Protein AF-A0AAD7UI98-F1 (afdb_monomer)

Foldseek 3Di:
DDDDDDDDDDDYDDDDDDDDDDDDDDDPPDDDPPPPPDDPDDPPPPPPPPDPPPPPPPDDPPDDPPPDQQKDFDPLQQDDQAALLRQQCVVCVVVLCVVDPPDDPVVSVVVSVVVVVPDDVVVSVVSRVVSVVSVVVNVVSNVVDPDDRIDRDDPPDPPPPDDPPPDDDPLQDDQFDALLRVQLVVVLVVVCVVCVPDDSVVSVVVSVVCVVVDDVVVSVVSNVVNVVSRVVSVVSNVVCVVVPDPDPPPDPPPDDDDDDDDDDDDDDDDDDD

Mean predicted aligned error: 22.06 Å

Radius of gyration: 46.2 Å; Cα contacts (8 Å, |Δi|>4): 117; chains: 1; bounding box: 82×84×144 Å

Structure (mmCIF, N/CA/C/O backbone):
data_AF-A0AAD7UI98-F1
#
_entry.id   AF-A0AAD7UI98-F1
#
loop_
_atom_site.group_PDB
_atom_site.id
_atom_site.type_symbol
_atom_site.label_atom_id
_atom_site.label_alt_id
_atom_site.label_comp_id
_atom_site.label_asym_id
_atom_site.label_entity_id
_atom_site.label_seq_id
_atom_site.pdbx_PDB_ins_code
_atom_site.Cartn_x
_atom_site.Cartn_y
_atom_site.Cartn_z
_atom_site.occupancy
_atom_site.B_iso_or_equiv
_atom_site.auth_seq_id
_atom_site.auth_comp_id
_atom_site.auth_asym_id
_atom_site.auth_atom_id
_atom_site.pdbx_PDB_model_num
ATOM 1 N N . MET A 1 1 ? 38.244 -22.420 69.403 1.00 43.81 1 MET A N 1
ATOM 2 C CA . MET A 1 1 ? 38.612 -21.391 70.396 1.00 43.81 1 MET A CA 1
ATOM 3 C C . MET A 1 1 ? 37.322 -20.740 70.847 1.00 43.81 1 MET A C 1
ATOM 5 O O . MET A 1 1 ? 36.640 -20.134 70.036 1.00 43.81 1 MET A O 1
ATOM 9 N N . ASN A 1 2 ? 36.931 -21.047 72.078 1.00 41.88 2 ASN A N 1
ATOM 10 C CA . ASN A 1 2 ? 35.669 -20.689 72.709 1.00 41.88 2 ASN A CA 1
ATOM 11 C C . ASN A 1 2 ? 36.001 -19.671 73.807 1.00 41.88 2 ASN A C 1
ATOM 13 O O . ASN A 1 2 ? 36.868 -19.948 74.632 1.00 41.88 2 ASN A O 1
ATOM 17 N N . THR A 1 3 ? 35.349 -18.517 73.797 1.00 58.81 3 THR A N 1
ATOM 18 C CA . THR A 1 3 ? 35.383 -17.517 74.872 1.00 58.81 3 THR A CA 1
ATOM 19 C C . THR A 1 3 ? 33.950 -17.002 74.964 1.00 58.81 3 THR A C 1
ATOM 21 O O . THR A 1 3 ? 33.427 -16.500 73.977 1.00 58.81 3 THR A O 1
ATOM 24 N N . GLY A 1 4 ? 33.201 -17.171 76.043 1.00 44.81 4 GLY A N 1
ATOM 25 C CA . GLY A 1 4 ? 33.615 -17.154 77.437 1.00 44.81 4 GLY A CA 1
ATOM 26 C C . GLY A 1 4 ? 32.767 -16.078 78.105 1.00 44.81 4 GLY A C 1
ATOM 27 O O . GLY A 1 4 ? 32.998 -14.895 77.896 1.00 44.81 4 GLY A O 1
ATOM 28 N N . GLN A 1 5 ? 31.736 -16.526 78.817 1.00 57.25 5 GLN A N 1
ATOM 29 C CA . GLN A 1 5 ? 30.873 -15.755 79.709 1.00 57.25 5 GLN A CA 1
ATOM 30 C C . GLN A 1 5 ? 31.609 -14.727 80.584 1.00 57.25 5 GLN A C 1
ATOM 32 O O . GLN A 1 5 ? 32.683 -15.048 81.081 1.00 57.25 5 GLN A O 1
ATOM 37 N N . PHE A 1 6 ? 30.951 -13.603 80.908 1.00 48.66 6 PHE A N 1
ATOM 38 C CA . PHE A 1 6 ? 30.862 -13.076 82.283 1.00 48.66 6 PHE A CA 1
ATOM 39 C C . PHE A 1 6 ? 29.742 -12.010 82.411 1.00 48.66 6 PHE A C 1
ATOM 41 O O . PHE A 1 6 ? 29.693 -11.052 81.644 1.00 48.66 6 PHE A O 1
ATOM 48 N N . TYR A 1 7 ? 28.833 -12.233 83.369 1.00 41.59 7 TYR A N 1
ATOM 49 C CA . TYR A 1 7 ? 27.799 -11.330 83.934 1.00 41.59 7 TYR A CA 1
ATOM 50 C C . TYR A 1 7 ? 28.457 -10.301 84.918 1.00 41.59 7 TYR A C 1
ATOM 52 O O . TYR A 1 7 ? 29.688 -10.274 84.913 1.00 41.59 7 TYR A O 1
ATOM 60 N N . PRO A 1 8 ? 27.800 -9.535 85.849 1.00 59.12 8 PRO A N 1
ATOM 61 C CA . PRO A 1 8 ? 26.376 -9.263 86.178 1.00 59.12 8 PRO A CA 1
ATOM 62 C C . PRO A 1 8 ? 26.024 -7.786 86.593 1.00 59.12 8 PRO A C 1
ATOM 64 O O . PRO A 1 8 ? 26.880 -6.920 86.700 1.00 59.12 8 PRO A O 1
ATOM 67 N N . ASN A 1 9 ? 24.726 -7.556 86.872 1.00 46.62 9 ASN A N 1
ATOM 68 C CA . ASN A 1 9 ? 24.064 -6.686 87.882 1.00 46.62 9 ASN A CA 1
ATOM 69 C C . ASN A 1 9 ? 24.616 -5.317 88.352 1.00 46.62 9 ASN A C 1
ATOM 71 O O . ASN A 1 9 ? 25.677 -5.226 88.960 1.00 46.62 9 ASN A O 1
ATOM 75 N N . PHE A 1 10 ? 23.695 -4.341 88.388 1.00 48.47 10 PHE A N 1
ATOM 76 C CA . PHE A 1 10 ? 23.491 -3.402 89.510 1.00 48.47 10 PHE A CA 1
ATOM 77 C C . PHE A 1 10 ? 21.962 -3.134 89.599 1.00 48.47 10 PHE A C 1
ATOM 79 O O . PHE A 1 10 ? 21.390 -2.666 88.620 1.00 48.47 10 PHE A O 1
ATOM 86 N N . HIS A 1 11 ? 21.189 -3.713 90.539 1.00 50.75 11 HIS A N 1
ATOM 87 C CA . HIS A 1 11 ? 20.902 -3.220 91.912 1.00 50.75 11 HIS A CA 1
ATOM 88 C C . HIS A 1 11 ? 20.508 -1.725 91.926 1.00 50.75 11 HIS A C 1
ATOM 90 O O . HIS A 1 11 ? 21.201 -0.927 91.318 1.00 50.75 11 HIS A O 1
ATOM 96 N N . GLN A 1 12 ? 19.488 -1.200 92.607 1.00 52.91 12 GLN A N 1
ATOM 97 C CA . GLN A 1 12 ? 18.492 -1.631 93.599 1.00 52.91 12 GLN A CA 1
ATOM 98 C C . GLN A 1 12 ? 17.687 -0.311 93.869 1.00 52.91 12 GLN A C 1
ATOM 100 O O . GLN A 1 12 ? 18.288 0.756 93.820 1.00 52.91 12 GLN A O 1
ATOM 105 N N . ASP A 1 13 ? 16.354 -0.247 93.962 1.00 44.12 13 ASP A N 1
ATOM 106 C CA . ASP A 1 13 ? 15.523 -0.415 95.177 1.00 44.12 13 ASP A CA 1
ATOM 107 C C . ASP A 1 13 ? 14.702 0.869 95.503 1.00 44.12 13 ASP A C 1
ATOM 109 O O . ASP A 1 13 ? 15.152 1.977 95.223 1.00 44.12 13 ASP A O 1
ATOM 113 N N . ILE A 1 14 ? 13.552 0.661 96.172 1.00 50.59 14 ILE A N 1
ATOM 114 C CA . ILE A 1 14 ? 12.738 1.583 97.009 1.00 50.59 14 ILE A CA 1
ATOM 115 C C . ILE A 1 14 ? 11.961 2.692 96.257 1.00 50.59 14 ILE A C 1
ATOM 117 O O . ILE A 1 14 ? 12.536 3.486 95.532 1.00 50.59 14 ILE A O 1
ATOM 121 N N . GLY A 1 15 ? 10.639 2.884 96.367 1.00 42.41 15 GLY A N 1
ATOM 122 C CA . GLY A 1 15 ? 9.664 2.553 97.413 1.00 42.41 15 GLY A CA 1
ATOM 123 C C . GLY A 1 15 ? 8.960 3.843 97.896 1.00 42.41 15 GLY A C 1
ATOM 124 O O . GLY A 1 15 ? 9.607 4.879 97.977 1.00 42.41 15 GLY A O 1
ATOM 125 N N . GLN A 1 16 ? 7.677 3.732 98.288 1.00 53.50 16 GLN A N 1
ATOM 126 C CA . GLN A 1 16 ? 6.753 4.745 98.877 1.00 53.50 16 GLN A CA 1
ATOM 127 C C . GLN A 1 16 ? 5.870 5.502 97.859 1.00 53.50 16 GLN A C 1
ATOM 129 O O . GLN A 1 16 ? 6.381 6.152 96.961 1.00 53.50 16 GLN A O 1
ATOM 134 N N . SER A 1 17 ? 4.540 5.333 97.811 1.00 53.34 17 SER A N 1
ATOM 135 C CA . SER A 1 17 ? 3.461 5.421 98.826 1.00 53.34 17 SER A CA 1
ATOM 136 C C . SER A 1 17 ? 3.039 6.859 99.162 1.00 53.34 17 SER A C 1
ATOM 138 O O . SER A 1 17 ? 3.883 7.729 99.334 1.00 53.34 17 SER A O 1
ATOM 140 N N . MET A 1 18 ? 1.720 7.017 99.361 1.00 48.16 18 MET A N 1
ATOM 141 C CA . MET A 1 18 ? 0.928 8.218 99.692 1.00 48.16 18 MET A CA 1
ATOM 142 C C . MET A 1 18 ? 0.621 9.118 98.485 1.00 48.16 18 MET A C 1
ATOM 144 O O . MET A 1 18 ? 1.500 9.440 97.706 1.00 48.16 18 MET A O 1
ATOM 148 N N . GLY A 1 19 ? -0.583 9.618 98.240 1.00 44.62 19 GLY A N 1
ATOM 149 C CA . GLY A 1 19 ? -1.870 9.592 98.925 1.00 44.62 19 GLY A CA 1
ATOM 150 C C . GLY A 1 19 ? -2.794 10.516 98.116 1.00 44.62 19 GLY A C 1
ATOM 151 O O . GLY A 1 19 ? -2.318 11.390 97.393 1.00 44.62 19 GLY A O 1
ATOM 152 N N . GLY A 1 20 ? -4.100 10.262 98.152 1.00 46.12 20 GLY A N 1
ATOM 153 C CA . GLY A 1 20 ? -5.068 10.950 97.301 1.00 46.12 20 GLY A CA 1
ATOM 154 C C . GLY A 1 20 ? -5.220 12.445 97.587 1.00 46.12 20 GLY A C 1
ATOM 155 O O . GLY A 1 20 ? -5.016 12.901 98.707 1.00 46.12 20 GLY A O 1
ATOM 156 N N . LEU A 1 21 ? -5.674 13.176 96.570 1.00 49.16 21 LEU A N 1
ATOM 157 C CA . LEU A 1 21 ? -6.551 14.329 96.738 1.00 49.16 21 LEU A CA 1
ATOM 158 C C . LEU A 1 21 ? -7.328 14.550 95.437 1.00 49.16 21 LEU A C 1
ATOM 160 O O . LEU A 1 21 ? -6.840 15.084 94.445 1.00 49.16 21 LEU A O 1
ATOM 164 N N . GLU A 1 22 ? -8.547 14.022 95.466 1.00 48.00 22 GLU A N 1
ATOM 165 C CA . GLU A 1 22 ? -9.766 14.679 95.007 1.00 48.00 22 GLU A CA 1
ATOM 166 C C . GLU A 1 22 ? -9.600 16.197 94.834 1.00 48.00 22 GLU A C 1
ATOM 168 O O . GLU A 1 22 ? -9.152 16.859 95.766 1.00 48.00 22 GLU A O 1
ATOM 173 N N . GLN A 1 23 ? -9.950 16.727 93.657 1.00 49.94 23 GLN A N 1
ATOM 174 C CA . GLN A 1 23 ? -10.825 17.896 93.453 1.00 49.94 23 GLN A CA 1
ATOM 175 C C . GLN A 1 23 ? -10.844 18.270 91.960 1.00 49.94 23 GLN A C 1
ATOM 177 O O . GLN A 1 23 ? -9.816 18.372 91.293 1.00 49.94 23 GLN A O 1
ATOM 182 N N . GLN A 1 24 ? -12.059 18.426 91.435 1.00 48.56 24 GLN A N 1
ATOM 183 C CA . GLN A 1 24 ? -12.371 18.770 90.048 1.00 48.56 24 GLN A CA 1
ATOM 184 C C . GLN A 1 24 ? -11.757 20.111 89.605 1.00 48.56 24 GLN A C 1
ATOM 186 O O . GLN A 1 24 ? -11.753 21.058 90.393 1.00 48.56 24 GLN A O 1
ATOM 191 N N . PRO A 1 25 ? -11.396 20.276 88.318 1.00 61.94 25 PRO A N 1
ATOM 192 C CA . PRO A 1 25 ? -11.374 21.591 87.697 1.00 61.94 25 PRO A CA 1
ATOM 193 C C . PRO A 1 25 ? -12.770 21.990 87.154 1.00 61.94 25 PRO A C 1
ATOM 195 O O . PRO A 1 25 ? -13.539 21.137 86.704 1.00 61.94 25 PRO A O 1
ATOM 198 N N . PRO A 1 26 ? -13.106 23.291 87.202 1.00 53.97 26 PRO A N 1
ATOM 199 C CA . PRO A 1 26 ? -14.469 23.813 87.136 1.00 53.97 26 PRO A CA 1
ATOM 200 C C . PRO A 1 26 ? -15.071 23.917 85.728 1.00 53.97 26 PRO A C 1
ATOM 202 O O . PRO A 1 26 ? -14.386 24.147 84.736 1.00 53.97 26 PRO A O 1
ATOM 205 N N . SER A 1 27 ? -16.404 23.813 85.717 1.00 44.53 27 SER A N 1
ATOM 206 C CA . SER A 1 27 ? -17.386 24.342 84.762 1.00 44.53 27 SER A CA 1
ATOM 207 C C . SER A 1 27 ? -16.852 24.970 83.465 1.00 44.53 27 SER A C 1
ATOM 209 O O . SER A 1 27 ? -16.311 26.080 83.466 1.00 44.53 27 SER A O 1
ATOM 211 N N . LEU A 1 28 ? -17.191 24.336 82.338 1.00 53.72 28 LEU A N 1
ATOM 212 C CA . LEU A 1 28 ? -17.281 24.991 81.034 1.00 53.72 28 LEU A CA 1
ATOM 213 C C . LEU A 1 28 ? -18.428 26.009 81.071 1.00 53.72 28 LEU A C 1
ATOM 215 O O . LEU A 1 28 ? -19.554 25.747 80.649 1.00 53.72 28 LEU A O 1
ATOM 219 N N . SER A 1 29 ? -18.135 27.182 81.621 1.00 47.31 29 SER A N 1
ATOM 220 C CA . SER A 1 29 ? -18.925 28.374 81.373 1.00 47.31 29 SER A CA 1
ATOM 221 C C . SER A 1 29 ? -18.774 28.735 79.895 1.00 47.31 29 SER A C 1
ATOM 223 O O . SER A 1 29 ? -17.704 29.083 79.410 1.00 47.31 29 SER A O 1
ATOM 225 N N . ALA A 1 30 ? -19.882 28.545 79.182 1.00 54.00 30 ALA A N 1
ATOM 226 C CA . ALA A 1 30 ? -20.402 29.446 78.168 1.00 54.00 30 ALA A CA 1
ATOM 227 C C . ALA A 1 30 ? -19.377 30.119 77.244 1.00 54.00 30 ALA A C 1
ATOM 229 O O . ALA A 1 30 ? -18.897 31.191 77.560 1.00 54.00 30 ALA A O 1
ATOM 230 N N . PHE A 1 31 ? -19.220 29.591 76.029 1.00 47.72 31 PHE A N 1
ATOM 231 C CA . PHE A 1 31 ? -19.402 30.408 74.825 1.00 47.72 31 PHE A CA 1
ATOM 232 C C . PHE A 1 31 ? -19.993 29.527 73.723 1.00 47.72 31 PHE A C 1
ATOM 234 O O . PHE A 1 31 ? -19.315 28.794 73.008 1.00 47.72 31 PHE A O 1
ATOM 241 N N . HIS A 1 32 ? -21.320 29.586 73.647 1.00 57.56 32 HIS A N 1
ATOM 242 C CA . HIS A 1 32 ? -22.111 29.228 72.483 1.00 57.56 32 HIS A CA 1
ATOM 243 C C . HIS A 1 32 ? -21.528 29.956 71.266 1.00 57.56 32 HIS A C 1
ATOM 245 O O . HIS A 1 32 ? -21.615 31.179 71.185 1.00 57.56 32 HIS A O 1
ATOM 251 N N . VAL A 1 33 ? -20.904 29.217 70.348 1.00 58.47 33 VAL A N 1
ATOM 252 C CA . VAL A 1 33 ? -20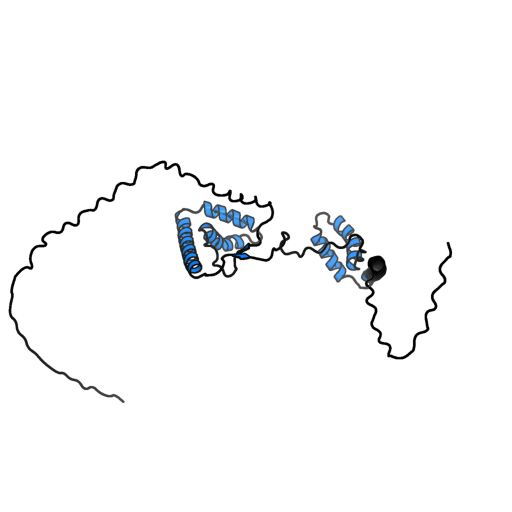.529 29.751 69.037 1.00 58.47 33 VAL A CA 1
ATOM 253 C C . VAL A 1 33 ? -21.840 30.024 68.298 1.00 58.47 33 VAL A C 1
ATOM 255 O O . VAL A 1 33 ? -22.564 29.068 68.008 1.00 58.47 33 VAL A O 1
ATOM 258 N N . PRO A 1 34 ? -22.198 31.293 68.024 1.00 59.09 34 PRO A N 1
ATOM 259 C CA . PRO A 1 34 ? -23.417 31.588 67.300 1.00 59.09 34 PRO A CA 1
ATOM 260 C C . PRO A 1 34 ? -23.276 31.022 65.889 1.00 59.09 34 PRO A C 1
ATOM 262 O O . PRO A 1 34 ? -22.326 31.327 65.165 1.00 59.09 34 PRO A O 1
ATOM 265 N N . MET A 1 35 ? -24.235 30.180 65.517 1.00 61.78 35 MET A N 1
ATOM 266 C CA . MET A 1 35 ? -24.449 29.704 64.158 1.00 61.78 35 MET A CA 1
ATOM 267 C C . MET A 1 35 ? -24.700 30.947 63.293 1.00 61.78 35 MET A C 1
ATOM 269 O O . MET A 1 35 ? -25.810 31.478 63.265 1.00 61.78 35 MET A O 1
ATOM 273 N N . GLN A 1 36 ? -23.643 31.489 62.677 1.00 61.91 36 GLN A N 1
ATOM 274 C CA . GLN A 1 36 ? -23.775 32.584 61.725 1.00 61.91 36 GLN A CA 1
ATOM 275 C C . GLN A 1 36 ? -24.630 32.067 60.575 1.00 61.91 36 GLN A C 1
ATOM 277 O O . GLN A 1 36 ? -24.195 31.244 59.770 1.00 61.91 36 GLN A O 1
ATOM 282 N N . GLN A 1 37 ? -25.877 32.532 60.553 1.00 60.00 37 GLN A N 1
ATOM 283 C CA . GLN A 1 37 ? -26.772 32.392 59.422 1.00 60.00 37 GLN A CA 1
ATOM 284 C C . GLN A 1 37 ? -26.042 32.935 58.194 1.00 60.00 37 GLN A C 1
ATOM 286 O O . GLN A 1 37 ? -25.708 34.118 58.128 1.00 60.00 37 GLN A O 1
ATOM 291 N N . LEU A 1 38 ? -25.766 32.050 57.238 1.00 60.19 38 LEU A N 1
ATOM 292 C CA . LEU A 1 38 ? -25.361 32.448 55.897 1.00 60.19 38 LEU A CA 1
ATOM 293 C C . LEU A 1 38 ? -26.401 33.449 55.364 1.00 60.19 38 LEU A C 1
ATOM 295 O O . LEU A 1 38 ? -27.600 33.165 55.462 1.00 60.19 38 LEU A O 1
ATOM 299 N N . PRO A 1 39 ? -25.989 34.606 54.818 1.00 68.00 39 PRO A N 1
ATOM 300 C CA . PRO A 1 39 ? -26.940 35.536 54.230 1.00 68.00 39 PRO A CA 1
ATOM 301 C C . PRO A 1 39 ? -27.676 34.852 53.064 1.00 68.00 39 PRO A C 1
ATOM 303 O O . PRO A 1 39 ? -27.059 34.069 52.332 1.00 68.00 39 PRO A O 1
ATOM 306 N N . PRO A 1 40 ? -28.982 35.121 52.869 1.00 70.00 40 PRO A N 1
ATOM 307 C CA . PRO A 1 40 ? -29.715 34.573 51.735 1.00 70.00 40 PRO A CA 1
ATOM 308 C C . PRO A 1 40 ? -29.062 35.024 50.417 1.00 70.00 40 PRO A C 1
ATOM 310 O O . PRO A 1 40 ? -28.523 36.135 50.351 1.00 70.00 40 PRO A O 1
ATOM 313 N N . PRO A 1 41 ? -29.095 34.190 49.359 1.00 64.88 41 PRO A N 1
ATOM 314 C CA . PRO A 1 41 ? -28.557 34.581 48.063 1.00 64.88 41 PRO A CA 1
ATOM 315 C C . PRO A 1 41 ? -29.264 35.854 47.574 1.00 64.88 41 PRO A C 1
ATOM 317 O O . PRO A 1 41 ? -30.476 35.992 47.778 1.00 64.88 41 PRO A O 1
ATOM 320 N N . PRO A 1 42 ? -28.539 36.794 46.940 1.00 61.53 42 PRO A N 1
ATOM 321 C CA . PRO A 1 42 ? -29.145 38.030 46.473 1.00 61.53 42 PRO A CA 1
ATOM 322 C C . PRO A 1 42 ? -30.261 37.729 45.460 1.00 61.53 42 PRO A C 1
ATOM 324 O O . PRO A 1 42 ? -30.142 36.777 44.678 1.00 61.53 42 PRO A O 1
ATOM 327 N N . PRO A 1 43 ? -31.338 38.536 45.446 1.00 53.25 43 PRO A N 1
ATOM 328 C CA . PRO A 1 43 ? -32.401 38.391 44.466 1.00 53.25 43 PRO A CA 1
ATOM 329 C C . PRO A 1 43 ? -31.812 38.514 43.064 1.00 53.25 43 PRO A C 1
ATOM 331 O O . PRO A 1 43 ? -30.922 39.329 42.815 1.00 53.25 43 PRO A O 1
ATOM 334 N N . SER A 1 44 ? -32.317 37.681 42.157 1.00 54.94 44 SER A N 1
ATOM 335 C CA . SER A 1 44 ? -31.979 37.659 40.740 1.00 54.94 44 SER A CA 1
ATOM 336 C C . SER A 1 44 ? -32.326 39.006 40.107 1.00 54.94 44 SER A C 1
ATOM 338 O O . SER A 1 44 ? -33.375 39.183 39.493 1.00 54.94 44 SER A O 1
ATOM 340 N N . HIS A 1 45 ? -31.445 39.987 40.262 1.00 44.12 45 HIS A N 1
ATOM 341 C CA . HIS A 1 45 ? -31.493 41.186 39.461 1.00 44.12 45 HIS A CA 1
ATOM 342 C C . HIS A 1 45 ? -31.183 40.747 38.034 1.00 44.12 45 HIS A C 1
ATOM 344 O O . HIS A 1 45 ? -30.043 40.424 37.697 1.00 44.12 45 HIS A O 1
ATOM 350 N N . HIS A 1 46 ? -32.215 40.756 37.190 1.00 53.41 46 HIS A N 1
ATOM 351 C CA . HIS A 1 46 ? -32.081 41.093 35.780 1.00 53.41 46 HIS A CA 1
ATOM 352 C C . HIS A 1 46 ? -31.372 42.451 35.698 1.00 53.41 46 HIS A C 1
ATOM 354 O O . HIS A 1 46 ? -31.984 43.500 35.512 1.00 53.41 46 HIS A O 1
ATOM 360 N N . HIS A 1 47 ? -30.060 42.447 35.911 1.00 44.88 47 HIS A N 1
ATOM 361 C CA . HIS A 1 47 ? -29.225 43.581 35.619 1.00 44.88 47 HIS A CA 1
ATOM 362 C C . HIS A 1 47 ? -29.091 43.558 34.106 1.00 44.88 47 HIS A C 1
ATOM 364 O O . HIS A 1 47 ? -28.436 42.686 33.532 1.00 44.88 47 HIS A O 1
ATOM 370 N N . LEU A 1 48 ? -29.780 44.492 33.457 1.00 50.81 48 LEU A N 1
ATOM 371 C CA . LEU A 1 48 ? -29.484 44.889 32.096 1.00 50.81 48 LEU A CA 1
ATOM 372 C C . LEU A 1 48 ? -28.021 45.350 32.127 1.00 50.81 48 LEU A C 1
ATOM 374 O O . LEU A 1 48 ? -27.714 46.483 32.497 1.00 50.81 48 LEU A O 1
ATOM 378 N N . ALA A 1 49 ? -27.098 44.419 31.889 1.00 45.19 49 ALA A N 1
ATOM 379 C CA . ALA A 1 49 ? -25.716 44.745 31.630 1.00 45.19 49 ALA A CA 1
ATOM 380 C C . ALA A 1 49 ? -25.766 45.689 30.435 1.00 45.19 49 ALA A C 1
ATOM 382 O O . ALA A 1 49 ? -26.203 45.311 29.347 1.00 45.19 49 ALA A O 1
ATOM 383 N N . GLN A 1 50 ? -25.408 46.946 30.664 1.00 47.34 50 GLN A N 1
ATOM 384 C CA . GLN A 1 50 ? -25.074 47.856 29.589 1.00 47.34 50 GLN A CA 1
ATOM 385 C C . GLN A 1 50 ? -23.884 47.212 28.876 1.00 47.34 50 GLN A C 1
ATOM 387 O O . GLN A 1 50 ? -22.748 47.277 29.340 1.00 47.34 50 GLN A O 1
ATOM 392 N N . TYR A 1 51 ? -24.176 46.475 27.806 1.00 47.19 51 TYR A N 1
ATOM 393 C CA . TYR A 1 51 ? -23.179 45.883 26.938 1.00 47.19 51 TYR A CA 1
ATOM 394 C C . TYR A 1 51 ? -22.412 47.037 26.295 1.00 47.19 51 TYR A C 1
ATOM 396 O O . TYR A 1 51 ? -22.880 47.651 25.337 1.00 47.19 51 TYR A O 1
ATOM 404 N N . ALA A 1 52 ? -21.218 47.332 26.808 1.00 53.38 52 ALA A N 1
ATOM 405 C CA . ALA A 1 52 ? -20.190 47.918 25.966 1.00 53.38 52 ALA A CA 1
ATOM 406 C C . ALA A 1 52 ? -20.052 47.003 24.731 1.00 53.38 52 ALA A C 1
ATOM 408 O O . ALA A 1 52 ? -20.043 45.777 24.905 1.00 53.38 52 ALA A O 1
ATOM 409 N N . PRO A 1 53 ? -20.012 47.536 23.496 1.00 51.50 53 PRO A N 1
ATOM 410 C CA . PRO A 1 53 ? -19.970 46.711 22.300 1.00 51.50 53 PRO A CA 1
ATOM 411 C C . PRO A 1 53 ? -18.649 45.941 22.284 1.00 51.50 53 PRO A C 1
ATOM 413 O O . PRO A 1 53 ? -17.610 46.454 21.874 1.00 51.50 53 PRO A O 1
ATOM 416 N N . MET A 1 54 ? -18.693 44.698 22.765 1.00 52.47 54 MET A N 1
ATOM 417 C CA . MET A 1 54 ? -17.653 43.702 22.561 1.00 52.47 54 MET A CA 1
ATOM 418 C C . MET A 1 54 ? -17.444 43.629 21.053 1.00 52.47 54 MET A C 1
ATOM 420 O O . MET A 1 54 ? -18.315 43.133 20.334 1.00 52.47 54 MET A O 1
ATOM 424 N N . GLY A 1 55 ? -16.332 44.200 20.579 1.00 52.50 55 GLY A N 1
ATOM 425 C CA . GLY A 1 55 ? -15.936 44.142 19.181 1.00 52.50 55 GLY A CA 1
ATOM 426 C C . GLY A 1 55 ? -16.125 42.716 18.694 1.00 52.50 55 GLY A C 1
ATOM 427 O O . GLY A 1 55 ? -15.650 41.775 19.332 1.00 52.50 55 GLY A O 1
ATOM 428 N N . THR A 1 56 ? -16.914 42.565 17.632 1.00 59.00 56 THR A N 1
ATOM 429 C CA . THR A 1 56 ? -17.272 41.280 17.045 1.00 59.00 56 THR A CA 1
ATOM 430 C C . THR A 1 56 ? -16.009 40.443 16.889 1.00 59.00 56 THR A C 1
ATOM 432 O O . THR A 1 56 ? -15.193 40.699 16.005 1.00 59.00 56 THR A O 1
ATOM 435 N N . MET A 1 57 ? -15.833 39.450 17.764 1.00 61.59 57 MET A N 1
ATOM 436 C CA . MET A 1 57 ? -14.833 38.412 17.558 1.00 61.59 57 MET A CA 1
ATOM 437 C C . MET A 1 57 ? -15.124 37.827 16.173 1.00 61.59 57 MET A C 1
ATOM 439 O O . MET A 1 57 ? -16.255 37.376 15.953 1.00 61.59 57 MET A O 1
ATOM 443 N N . PRO A 1 58 ? -14.180 37.873 15.214 1.00 59.25 58 PRO A N 1
ATOM 444 C CA . PRO A 1 58 ? -14.437 37.349 13.886 1.00 59.25 58 PRO A CA 1
ATOM 445 C C . PRO A 1 58 ? -14.824 35.881 14.030 1.00 59.25 58 PRO A C 1
ATOM 447 O O . PRO A 1 58 ? -14.108 35.096 14.659 1.00 59.25 58 PRO A O 1
ATOM 450 N N . ALA A 1 59 ? -15.990 35.530 13.486 1.00 56.66 59 ALA A N 1
ATOM 451 C CA . ALA A 1 59 ? -16.496 34.168 13.507 1.00 56.66 59 ALA A CA 1
ATOM 452 C C . ALA A 1 59 ? -15.386 33.204 13.045 1.00 56.66 59 ALA A C 1
ATOM 454 O O . ALA A 1 59 ? -14.695 33.503 12.062 1.00 56.66 59 ALA A O 1
ATOM 455 N N . PRO A 1 60 ? -15.172 32.063 13.729 1.00 56.56 60 PRO A N 1
ATOM 456 C CA . PRO A 1 60 ? -14.157 31.109 13.315 1.00 56.56 60 PRO A CA 1
ATOM 457 C C . PRO A 1 60 ? -14.449 30.688 11.877 1.00 56.56 60 PRO A C 1
ATOM 459 O O . PRO A 1 60 ? -15.486 30.089 11.595 1.00 56.56 60 PRO A O 1
ATOM 462 N N . ILE A 1 61 ? -13.531 31.035 10.970 1.00 63.22 61 ILE A N 1
ATOM 463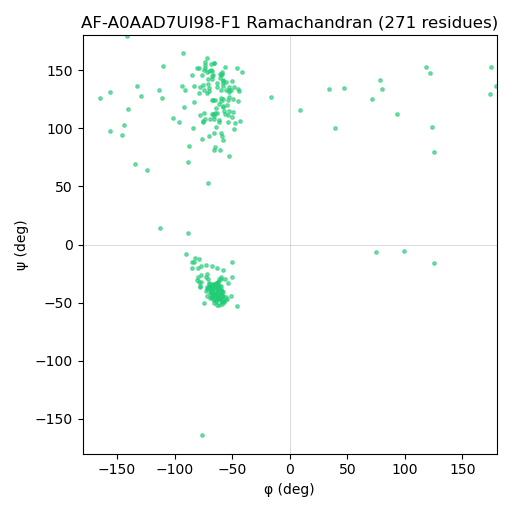 C CA . ILE A 1 61 ? -13.650 30.758 9.537 1.00 63.22 61 ILE A CA 1
ATOM 464 C C . ILE A 1 61 ? -14.027 29.277 9.367 1.00 63.22 61 ILE A C 1
ATOM 466 O O . ILE A 1 61 ? -13.310 28.411 9.894 1.00 63.22 61 ILE A O 1
ATOM 470 N N . PRO A 1 62 ? -15.124 28.950 8.657 1.00 53.38 62 PRO A N 1
ATOM 471 C CA . PRO A 1 62 ? -15.515 27.567 8.440 1.00 53.38 62 PRO A CA 1
ATOM 472 C C . PRO A 1 62 ? -14.363 26.831 7.751 1.00 53.38 62 PRO A C 1
ATOM 474 O O . PRO A 1 62 ? -13.913 27.197 6.664 1.00 53.38 62 PRO A O 1
ATOM 477 N N . ARG A 1 63 ? -13.825 25.805 8.422 1.00 52.97 63 ARG A N 1
ATOM 478 C CA . ARG A 1 63 ? -12.671 25.050 7.919 1.00 52.97 63 ARG A CA 1
ATOM 479 C C . ARG A 1 63 ? -13.042 24.385 6.596 1.00 52.97 63 ARG A C 1
ATOM 481 O O . ARG A 1 63 ? -13.941 23.546 6.557 1.00 52.97 63 ARG A O 1
ATOM 488 N N . ALA A 1 64 ? -12.305 24.710 5.535 1.00 48.81 64 ALA A N 1
ATOM 489 C CA . ALA A 1 64 ? -12.435 24.052 4.241 1.00 48.81 64 ALA A CA 1
ATOM 490 C C . ALA A 1 64 ? -12.325 22.523 4.400 1.00 48.81 64 ALA A C 1
ATOM 492 O O . ALA A 1 64 ? -11.361 22.008 4.986 1.00 48.81 64 ALA A O 1
ATOM 493 N N . LYS A 1 65 ? -13.322 21.793 3.879 1.00 44.03 65 LYS A N 1
ATOM 494 C CA . LYS A 1 65 ? -13.340 20.324 3.839 1.00 44.03 65 LYS A CA 1
ATOM 495 C C . LYS A 1 65 ? -12.046 19.836 3.171 1.00 44.03 65 LYS A C 1
ATOM 497 O O . LYS A 1 65 ? -11.831 20.070 1.989 1.00 44.03 65 LYS A O 1
ATOM 502 N N . GLY A 1 66 ? -11.167 19.196 3.946 1.00 53.66 66 GLY A N 1
ATOM 503 C CA . GLY A 1 66 ? -9.894 18.635 3.465 1.00 53.66 66 GLY A CA 1
ATOM 504 C C . GLY A 1 66 ? -8.637 19.111 4.201 1.00 53.66 66 GLY A C 1
ATOM 505 O O . GLY A 1 66 ? -7.610 18.440 4.135 1.00 53.66 66 GLY A O 1
ATOM 506 N N . GLN A 1 67 ? -8.693 20.195 4.981 1.00 50.44 67 GLN A N 1
ATOM 507 C CA . GLN A 1 67 ? -7.550 20.637 5.793 1.00 50.44 67 GLN A CA 1
ATOM 508 C C . GLN A 1 67 ? -7.548 19.981 7.184 1.00 50.44 67 GLN A C 1
ATOM 510 O O . GLN A 1 67 ? -7.775 20.629 8.208 1.00 50.44 67 GLN A O 1
ATOM 515 N N . ARG A 1 68 ? -7.264 18.675 7.262 1.00 52.88 68 ARG A N 1
ATOM 516 C CA . ARG A 1 68 ? -6.893 18.071 8.554 1.00 52.88 68 ARG A CA 1
ATOM 517 C C . ARG A 1 68 ? -5.464 18.518 8.867 1.00 52.88 68 ARG A C 1
ATOM 519 O O . ARG A 1 68 ? -4.539 18.177 8.133 1.00 52.88 68 ARG A O 1
ATOM 526 N N . ARG A 1 69 ? -5.277 19.327 9.919 1.00 55.81 69 ARG A N 1
ATOM 527 C CA . ARG A 1 69 ? -3.934 19.683 10.415 1.00 55.81 69 ARG A CA 1
ATOM 528 C C . ARG A 1 69 ? -3.152 18.381 10.644 1.00 55.81 69 ARG A C 1
ATOM 530 O O . ARG A 1 69 ? -3.715 17.431 11.185 1.00 55.81 69 ARG A O 1
ATOM 537 N N . GLY A 1 70 ? -1.890 18.335 10.210 1.00 58.97 70 GLY A N 1
ATOM 538 C CA . GLY A 1 70 ? -0.991 17.177 10.318 1.00 58.97 70 GLY A CA 1
ATOM 539 C C . GLY A 1 70 ? -0.544 16.907 11.754 1.00 58.97 70 GLY A C 1
ATOM 540 O O . GLY A 1 70 ? 0.640 16.855 12.040 1.00 58.97 70 GLY A O 1
ATOM 541 N N . VAL A 1 71 ? -1.488 16.792 12.674 1.00 66.69 71 VAL A N 1
ATOM 542 C CA . VAL A 1 71 ? -1.236 16.546 14.087 1.00 66.69 71 VAL A CA 1
ATOM 543 C C . VAL A 1 71 ? -1.269 15.035 14.283 1.00 66.69 71 VAL A C 1
ATOM 545 O O . VAL A 1 71 ? -2.283 14.395 13.997 1.00 66.69 71 VAL A O 1
ATOM 548 N N . ARG A 1 72 ? -0.153 14.442 14.711 1.00 71.31 72 ARG A N 1
ATOM 549 C CA . ARG A 1 72 ? -0.109 13.031 15.122 1.00 71.31 72 ARG A CA 1
ATOM 550 C C . ARG A 1 72 ? 0.090 12.958 16.625 1.00 71.31 72 ARG A C 1
ATOM 552 O O . ARG A 1 72 ? 0.645 13.874 17.222 1.00 71.31 72 ARG A O 1
ATOM 559 N N . ARG A 1 73 ? -0.368 11.868 17.238 1.00 76.88 73 ARG A N 1
ATOM 560 C CA . ARG A 1 73 ? -0.073 11.606 18.647 1.00 76.88 73 ARG A CA 1
ATOM 561 C C . ARG A 1 73 ? 1.441 11.514 18.826 1.00 76.88 73 ARG A C 1
ATOM 563 O O . ARG A 1 73 ? 2.089 10.849 18.017 1.00 76.88 73 ARG A O 1
ATOM 570 N N . ASN A 1 74 ? 1.970 12.201 19.833 1.00 77.88 74 ASN A N 1
ATOM 571 C CA . ASN A 1 74 ? 3.377 12.090 20.185 1.00 77.88 74 ASN A CA 1
ATOM 572 C C . ASN A 1 74 ? 3.672 10.619 20.555 1.00 77.88 74 ASN A C 1
ATOM 574 O O . ASN A 1 74 ? 2.933 10.073 21.375 1.00 77.88 74 ASN A O 1
ATOM 578 N N . PRO A 1 75 ? 4.667 9.953 19.937 1.00 78.31 75 PRO A N 1
ATOM 579 C CA . PRO A 1 75 ? 5.061 8.594 20.314 1.00 78.31 75 PRO A CA 1
ATOM 580 C C . PRO A 1 75 ? 5.447 8.452 21.790 1.00 78.31 75 PRO A C 1
ATOM 582 O O . PRO A 1 75 ? 5.231 7.386 22.358 1.00 78.31 75 PRO A O 1
ATOM 585 N N . GLU A 1 76 ? 5.973 9.522 22.387 1.00 77.19 76 GLU A N 1
ATOM 586 C CA . GLU A 1 76 ? 6.369 9.592 23.797 1.00 77.19 76 GLU A CA 1
ATOM 587 C C . GLU A 1 76 ? 5.200 9.946 24.722 1.00 77.19 76 GLU A C 1
ATOM 589 O O . GLU A 1 76 ? 5.295 9.753 25.929 1.00 77.19 76 GLU A O 1
ATOM 594 N N . ALA A 1 77 ? 4.079 10.439 24.177 1.00 83.50 77 ALA A N 1
ATOM 595 C CA . ALA A 1 77 ? 2.910 10.702 25.003 1.00 83.50 77 ALA A CA 1
ATOM 596 C C . ALA A 1 77 ? 2.268 9.384 25.458 1.00 83.50 77 ALA A C 1
ATOM 598 O O . ALA A 1 77 ? 2.063 8.490 24.621 1.00 83.50 77 ALA A O 1
ATOM 599 N N . PRO A 1 78 ? 1.836 9.305 26.731 1.00 84.88 78 PRO A N 1
ATOM 600 C CA . PRO A 1 78 ? 1.080 8.179 27.263 1.00 84.88 78 PRO A CA 1
ATOM 601 C C . PRO A 1 78 ? -0.028 7.748 26.300 1.00 84.88 78 PRO A C 1
ATOM 603 O O . PRO A 1 78 ? -0.745 8.588 25.7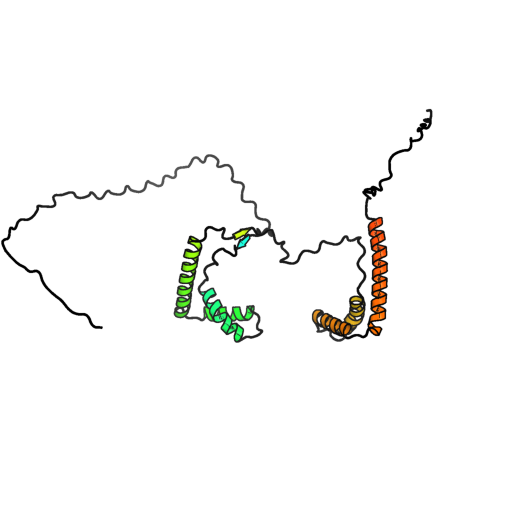34 1.00 84.88 78 PRO A O 1
ATOM 606 N N . LYS A 1 79 ? -0.163 6.440 26.050 1.00 84.62 79 LYS A N 1
ATOM 607 C CA . LYS A 1 79 ? -1.213 5.900 25.165 1.00 84.62 79 LYS A CA 1
ATOM 608 C C . LYS A 1 79 ? -2.570 6.046 25.846 1.00 84.62 79 LYS A C 1
ATOM 610 O O . LYS A 1 79 ? -2.669 6.027 27.056 1.00 84.62 79 LYS A O 1
ATOM 615 N N . ARG A 1 80 ? -3.635 6.229 25.058 1.00 86.56 80 ARG A N 1
ATOM 616 C CA . ARG A 1 80 ? -4.985 6.500 25.595 1.00 86.56 80 ARG A CA 1
ATOM 617 C C . ARG A 1 80 ? -5.401 5.310 26.458 1.00 86.56 80 ARG A C 1
ATOM 619 O O . ARG A 1 80 ? -5.075 4.189 26.058 1.00 86.56 80 ARG A O 1
ATOM 626 N N . PRO A 1 81 ? -6.165 5.550 27.532 1.00 88.56 81 PRO A N 1
ATOM 627 C CA . PRO A 1 81 ? -6.668 4.453 28.318 1.00 88.56 81 PRO A CA 1
ATOM 628 C C . PRO A 1 81 ? -7.605 3.599 27.458 1.00 88.56 81 PRO A C 1
ATOM 630 O O . PRO A 1 81 ? -8.364 4.112 26.626 1.00 88.56 81 PRO A O 1
ATOM 633 N N . MET A 1 82 ? -7.498 2.289 27.611 1.00 87.25 82 MET A N 1
ATOM 634 C CA . MET A 1 82 ? -8.287 1.292 26.915 1.00 87.25 82 MET A CA 1
ATOM 635 C C . MET A 1 82 ? -9.661 1.184 27.578 1.00 87.25 82 MET A C 1
ATOM 637 O O . MET A 1 82 ? -9.783 1.058 28.792 1.00 87.25 82 MET A O 1
ATOM 641 N N . SER A 1 83 ? -10.706 1.247 26.752 1.00 91.19 83 SER A N 1
ATOM 642 C CA . SER A 1 83 ? -12.096 0.983 27.148 1.00 91.19 83 SER A CA 1
ATOM 643 C C . SER A 1 83 ? -12.288 -0.507 27.480 1.00 91.19 83 SER A C 1
ATOM 645 O O . SER A 1 83 ? -11.549 -1.325 26.923 1.00 91.19 83 SER A O 1
ATOM 647 N N . PRO A 1 84 ? -13.283 -0.886 28.307 1.00 88.81 84 PRO A N 1
ATOM 648 C CA . PRO A 1 84 ? -13.563 -2.287 28.646 1.00 88.81 84 PRO A CA 1
ATOM 649 C C . PRO A 1 84 ? -13.750 -3.197 27.419 1.00 88.81 84 PRO A C 1
ATOM 651 O O . PRO A 1 84 ? -13.321 -4.345 27.413 1.00 88.81 84 PRO A O 1
ATOM 654 N N . TYR A 1 85 ? -14.305 -2.676 26.323 1.00 87.88 85 TYR A N 1
ATOM 655 C CA . TYR A 1 85 ? -14.395 -3.434 25.071 1.00 87.88 85 TYR A CA 1
ATOM 656 C C . TYR A 1 85 ? -13.025 -3.644 24.403 1.00 87.88 85 TYR A C 1
ATOM 658 O O . TYR A 1 85 ? -12.749 -4.690 23.827 1.00 87.88 85 TYR A O 1
ATOM 666 N N . VAL A 1 86 ? -12.135 -2.650 24.472 1.00 90.38 86 VAL A N 1
ATOM 667 C CA . VAL A 1 86 ? -10.807 -2.708 23.839 1.00 90.38 86 VAL A CA 1
ATOM 668 C C . VAL A 1 86 ? -9.891 -3.681 24.578 1.00 90.38 86 VAL A C 1
ATOM 670 O O . VAL A 1 86 ? -9.114 -4.386 23.936 1.00 90.38 86 VAL A O 1
ATOM 673 N N . THR A 1 87 ? -9.990 -3.746 25.907 1.00 88.56 87 THR A N 1
ATOM 674 C CA . THR A 1 87 ? -9.267 -4.738 26.712 1.00 88.56 87 THR A CA 1
ATOM 675 C C . THR A 1 87 ? -9.755 -6.155 26.403 1.00 88.56 87 THR A C 1
ATOM 677 O O . THR A 1 87 ? -8.925 -7.027 26.153 1.00 88.56 87 THR A O 1
ATOM 680 N N . PHE A 1 88 ? -11.073 -6.356 26.289 1.00 90.44 88 PHE A N 1
ATOM 681 C CA . PHE A 1 88 ? -11.670 -7.620 25.848 1.00 90.44 88 PHE A CA 1
ATOM 682 C C . PHE A 1 88 ? -11.195 -8.046 24.453 1.00 90.44 88 PHE A C 1
ATOM 684 O O . PHE A 1 88 ? -10.736 -9.173 24.263 1.00 90.44 88 PHE A O 1
ATOM 691 N N . VAL A 1 89 ? -11.247 -7.133 23.477 1.00 91.06 89 VAL A N 1
ATOM 692 C CA . VAL A 1 89 ? -10.767 -7.399 22.116 1.00 91.06 89 VAL A CA 1
ATOM 693 C C . VAL A 1 89 ? -9.290 -7.767 22.142 1.00 91.06 89 VAL A C 1
ATOM 695 O O . VAL A 1 89 ? -8.915 -8.731 21.496 1.00 91.06 89 VAL A O 1
ATOM 698 N N . LYS A 1 90 ? -8.440 -7.064 22.897 1.00 89.25 90 LYS A N 1
ATOM 699 C CA . LYS A 1 90 ? -7.000 -7.364 22.973 1.00 89.25 90 LYS A CA 1
ATOM 700 C C . LYS A 1 90 ? -6.721 -8.798 23.442 1.00 89.25 90 LYS A C 1
ATOM 702 O O . LYS A 1 90 ? -5.819 -9.433 22.901 1.00 89.25 90 LYS A O 1
ATOM 707 N N . ASP A 1 91 ? -7.479 -9.281 24.420 1.00 88.62 91 ASP A N 1
ATOM 708 C CA . ASP A 1 91 ? -7.336 -10.627 24.981 1.00 88.62 91 ASP A CA 1
ATOM 709 C C . ASP A 1 91 ? -7.877 -11.706 24.028 1.00 88.62 91 ASP A C 1
ATOM 711 O O . ASP A 1 91 ? -7.177 -12.651 23.658 1.00 88.62 91 ASP A O 1
ATOM 715 N N . ARG A 1 92 ? -9.105 -11.521 23.532 1.00 89.56 92 ARG A N 1
ATOM 716 C CA . ARG A 1 92 ? -9.781 -12.507 22.677 1.00 89.56 92 ARG A CA 1
ATOM 717 C C . ARG A 1 92 ? -9.334 -12.482 21.221 1.00 89.56 92 ARG A C 1
ATOM 719 O O . ARG A 1 92 ? -9.493 -13.487 20.533 1.00 89.56 92 ARG A O 1
ATOM 726 N N . TRP A 1 93 ? -8.735 -11.388 20.749 1.00 87.50 93 TRP A N 1
ATOM 727 C CA . TRP A 1 93 ? -8.271 -11.254 19.367 1.00 87.50 93 TRP A CA 1
ATOM 728 C C . TRP A 1 93 ? -7.342 -12.387 18.975 1.00 87.50 93 TRP A C 1
ATOM 730 O O . TRP A 1 93 ? -7.541 -12.979 17.923 1.00 87.50 93 TRP A O 1
ATOM 740 N N . LYS A 1 94 ? -6.357 -12.716 19.820 1.00 86.69 94 LYS A N 1
ATOM 741 C CA . LYS A 1 94 ? -5.400 -13.782 19.510 1.00 86.69 94 LYS A CA 1
ATOM 742 C C . LYS A 1 94 ? -6.106 -15.131 19.369 1.00 86.69 94 LYS A C 1
ATOM 744 O O . LYS A 1 94 ? -5.896 -15.822 18.385 1.00 86.69 94 LYS A O 1
ATOM 749 N N . SER A 1 95 ? -7.015 -15.447 20.289 1.00 87.69 95 SER A N 1
ATOM 750 C CA . SER A 1 95 ? -7.778 -16.698 20.253 1.00 87.69 95 SER A CA 1
ATOM 751 C C . SER A 1 95 ? -8.677 -16.817 19.017 1.00 87.69 95 SER A C 1
ATOM 753 O O . SER A 1 95 ? -8.728 -17.888 18.421 1.00 87.69 95 SER A O 1
ATOM 755 N N . VAL A 1 96 ? -9.360 -15.739 18.615 1.00 85.81 96 VAL A N 1
ATOM 756 C CA . VAL A 1 96 ? -10.257 -15.752 17.443 1.00 85.81 96 VAL A CA 1
ATOM 757 C C . VAL A 1 96 ? -9.480 -15.660 16.124 1.00 85.81 96 VAL A C 1
ATOM 759 O O . VAL A 1 96 ? -9.884 -16.223 15.113 1.00 85.81 96 VAL A O 1
ATOM 762 N N . HIS A 1 97 ? -8.343 -14.967 16.118 1.00 85.81 97 HIS A N 1
ATOM 763 C CA . HIS A 1 97 ? -7.459 -14.899 14.958 1.00 85.81 97 HIS A CA 1
ATOM 764 C C . HIS A 1 97 ? -6.795 -16.253 14.678 1.00 85.81 97 HIS A C 1
ATOM 766 O O . HIS A 1 97 ? -6.717 -16.669 13.526 1.00 85.81 97 HIS A O 1
ATOM 772 N N . ASP A 1 98 ? -6.350 -16.951 15.725 1.00 86.75 98 ASP A N 1
ATOM 773 C CA . ASP A 1 98 ? -5.715 -18.264 15.593 1.00 86.75 98 ASP A CA 1
ATOM 774 C C . ASP A 1 98 ? -6.735 -19.363 15.245 1.00 86.75 98 ASP A C 1
ATOM 776 O O . ASP A 1 98 ? -6.380 -20.325 14.566 1.00 86.75 98 ASP A O 1
ATOM 780 N N . SER A 1 99 ? -8.008 -19.216 15.641 1.00 84.12 99 SER A N 1
ATOM 781 C CA . SER A 1 99 ? -9.082 -20.132 15.228 1.00 84.12 99 SER A CA 1
ATOM 782 C C . SER A 1 99 ? -9.578 -19.893 13.798 1.00 84.12 99 SER A C 1
ATOM 784 O O . SER A 1 99 ? -10.173 -20.789 13.201 1.00 84.12 99 SER A O 1
ATOM 786 N N . LEU A 1 100 ? -9.308 -18.714 13.229 1.00 78.75 100 LEU A N 1
ATOM 787 C CA . LEU A 1 100 ? -9.655 -18.351 11.855 1.00 78.75 100 LEU A CA 1
ATOM 788 C C . LEU A 1 100 ? -8.413 -17.903 11.061 1.00 78.75 100 LEU A C 1
ATOM 790 O O . LEU A 1 100 ? -8.342 -16.747 10.617 1.00 78.75 100 LEU A O 1
ATOM 794 N N . PRO A 1 101 ? -7.433 -18.800 10.832 1.00 80.88 101 PRO A N 1
ATOM 795 C CA . PRO A 1 101 ? -6.251 -18.460 10.057 1.00 80.88 101 PRO A CA 1
ATOM 796 C C . PRO A 1 101 ? -6.658 -18.152 8.608 1.00 80.88 101 PRO A C 1
ATOM 798 O O . PRO A 1 101 ? -7.124 -19.018 7.873 1.00 80.88 101 PRO A O 1
ATOM 801 N N . GLY A 1 102 ? -6.497 -16.893 8.193 1.00 79.31 102 GLY A N 1
ATOM 802 C CA . GLY A 1 102 ? -6.818 -16.425 6.838 1.00 79.31 102 GLY A CA 1
ATOM 803 C C . GLY A 1 102 ? -8.162 -15.706 6.688 1.00 79.31 102 GLY A C 1
ATOM 804 O O . GLY A 1 102 ? -8.415 -15.141 5.623 1.00 79.31 102 GLY A O 1
ATOM 805 N N . ALA A 1 103 ? -8.996 -15.650 7.733 1.00 78.81 103 ALA A N 1
ATOM 806 C CA . ALA A 1 103 ? -10.164 -14.771 7.728 1.00 78.81 103 ALA A CA 1
ATOM 807 C C . ALA A 1 103 ? -9.734 -13.298 7.753 1.00 78.81 103 ALA A C 1
ATOM 809 O O . ALA A 1 103 ? -8.697 -12.933 8.318 1.00 78.81 103 ALA A O 1
ATOM 810 N N . ALA A 1 104 ? -10.534 -12.416 7.148 1.00 84.44 104 ALA A N 1
ATOM 811 C CA . ALA A 1 104 ? -10.212 -11.001 7.184 1.00 84.44 104 ALA A CA 1
ATOM 812 C C . ALA A 1 104 ? -10.347 -10.476 8.622 1.00 84.44 104 ALA A C 1
ATOM 814 O O . ALA A 1 104 ? -11.298 -10.792 9.335 1.00 84.44 104 ALA A O 1
ATOM 815 N N . ALA A 1 105 ? -9.451 -9.574 9.029 1.00 85.38 105 ALA A N 1
ATOM 816 C CA . ALA A 1 105 ? -9.500 -8.898 10.332 1.00 85.38 105 ALA A CA 1
ATOM 817 C C . ALA A 1 105 ? -10.879 -8.268 10.648 1.00 85.38 105 ALA A C 1
ATOM 819 O O . ALA A 1 105 ? -11.272 -8.142 11.807 1.00 85.38 105 ALA A O 1
ATOM 820 N N . LYS A 1 106 ? -11.633 -7.883 9.607 1.00 88.38 106 LYS A N 1
ATOM 821 C CA . LYS A 1 106 ? -13.007 -7.372 9.715 1.00 88.38 106 LYS A CA 1
ATOM 822 C C . LYS A 1 106 ? -14.003 -8.441 10.181 1.00 88.38 106 LYS A C 1
ATOM 824 O O . LYS A 1 106 ? -14.935 -8.107 10.907 1.00 88.38 106 LYS A O 1
ATOM 829 N N . ASP A 1 107 ? -13.830 -9.686 9.754 1.00 88.12 107 ASP A N 1
ATOM 830 C CA . ASP A 1 107 ? -14.675 -10.811 10.157 1.00 88.12 107 ASP A CA 1
ATOM 831 C C . ASP A 1 107 ? -14.390 -11.184 11.617 1.00 88.12 107 ASP A C 1
ATOM 833 O O . ASP A 1 107 ? -15.322 -11.256 12.412 1.00 88.12 107 ASP A O 1
ATOM 837 N N . VAL A 1 108 ? -13.109 -11.248 11.999 1.00 87.69 108 VAL A N 1
ATOM 838 C CA . VAL A 1 108 ? -12.665 -11.465 13.392 1.00 87.69 108 VAL A CA 1
ATOM 839 C C . VAL A 1 108 ? -13.217 -10.388 14.339 1.00 87.69 108 VAL A C 1
ATOM 841 O O . VAL A 1 108 ? -13.729 -10.688 15.417 1.00 87.69 108 VAL A O 1
ATOM 844 N N . MET A 1 109 ? -13.176 -9.113 13.937 1.00 89.12 109 MET A N 1
ATOM 845 C CA . MET A 1 109 ? -13.739 -8.025 14.748 1.00 89.12 109 MET A CA 1
ATOM 846 C C . MET A 1 109 ? -15.267 -8.122 14.885 1.00 89.12 109 MET A C 1
ATOM 848 O O . MET A 1 109 ? -15.805 -7.774 15.934 1.00 89.12 109 MET A O 1
ATOM 852 N N . ARG A 1 110 ? -15.977 -8.594 13.852 1.00 91.44 110 ARG A N 1
ATOM 853 C CA . ARG A 1 110 ? -17.434 -8.788 13.913 1.00 91.44 110 ARG A CA 1
ATOM 854 C C . ARG A 1 110 ? -17.797 -9.854 14.941 1.00 91.44 110 ARG A C 1
ATOM 856 O O . ARG A 1 110 ? -18.610 -9.582 15.818 1.00 91.44 110 ARG A O 1
ATOM 863 N N . THR A 1 111 ? -17.122 -11.002 14.890 1.00 88.06 111 THR A N 1
ATOM 864 C CA . THR A 1 111 ? -17.334 -12.092 15.851 1.00 88.06 111 THR A CA 1
ATOM 865 C C . THR A 1 111 ? -17.003 -11.667 17.283 1.00 88.06 111 THR A C 1
ATOM 867 O O . THR A 1 111 ? -17.700 -12.049 18.216 1.00 88.06 111 THR A O 1
ATOM 870 N N . LEU A 1 112 ? -15.988 -10.818 17.479 1.00 91.19 112 LEU A N 1
ATOM 871 C CA . LEU A 1 112 ? -15.664 -10.263 18.799 1.00 91.19 112 LEU A CA 1
ATOM 872 C C . LEU A 1 112 ? -16.734 -9.287 19.305 1.00 91.19 112 LEU A C 1
ATOM 874 O O . LEU A 1 112 ? -17.046 -9.288 20.492 1.00 91.19 112 LEU A O 1
ATOM 878 N N . GLY A 1 113 ? -17.324 -8.475 18.426 1.00 90.31 113 GLY A N 1
ATOM 879 C CA . GLY A 1 113 ? -18.439 -7.597 18.789 1.00 90.31 113 GLY A CA 1
ATOM 880 C C . GLY A 1 113 ? -19.682 -8.379 19.224 1.00 90.31 113 GLY A C 1
ATOM 881 O O . GLY A 1 113 ? -20.312 -8.035 20.223 1.00 90.31 113 GLY A O 1
ATOM 882 N N . GLU A 1 114 ? -20.003 -9.461 18.513 1.00 91.25 114 GLU A N 1
ATOM 883 C CA . GLU A 1 114 ? -21.091 -10.381 18.872 1.00 91.25 114 GLU A CA 1
ATOM 884 C C . GLU A 1 114 ? -20.837 -11.043 20.232 1.00 91.25 114 GLU A C 1
ATOM 886 O O . GLU A 1 114 ? -21.715 -11.020 21.096 1.00 91.25 114 GLU A O 1
ATOM 891 N N . GLN A 1 115 ? -19.614 -11.533 20.465 1.00 88.81 115 GLN A N 1
ATOM 892 C CA . GLN A 1 115 ? -19.214 -12.091 21.759 1.00 88.81 115 GLN A CA 1
ATOM 893 C C . GLN A 1 115 ? -19.331 -11.055 22.880 1.00 88.81 115 GLN A C 1
ATOM 895 O O . GLN A 1 115 ? -19.919 -11.350 23.912 1.00 88.81 115 GLN A O 1
ATOM 900 N N . TRP A 1 116 ? -18.853 -9.823 22.675 1.00 90.25 116 TRP A N 1
ATOM 901 C CA . TRP A 1 116 ? -18.960 -8.761 23.678 1.00 90.25 116 TRP A CA 1
ATOM 902 C C . TRP A 1 116 ? -20.408 -8.448 24.060 1.00 90.25 116 TRP A C 1
ATOM 904 O O . TRP A 1 116 ? -20.714 -8.259 25.237 1.00 90.25 116 TRP A O 1
ATOM 914 N N . ASN A 1 117 ? -21.314 -8.402 23.085 1.00 89.69 117 ASN A N 1
ATOM 915 C CA . ASN A 1 117 ? -22.721 -8.132 23.358 1.00 89.69 117 ASN A CA 1
ATOM 916 C C . ASN A 1 117 ? -23.384 -9.290 24.116 1.00 89.69 117 ASN A C 1
ATOM 918 O O . ASN A 1 117 ? -24.151 -9.020 25.040 1.00 89.69 117 ASN A O 1
ATOM 922 N N . ALA A 1 118 ? -23.030 -10.537 23.786 1.00 89.75 118 ALA A N 1
ATOM 923 C CA . ALA A 1 118 ? -23.534 -11.747 24.434 1.00 89.75 118 ALA A CA 1
ATOM 924 C C . ALA A 1 118 ? -22.984 -11.989 25.854 1.00 89.75 118 ALA A C 1
ATOM 926 O O . ALA A 1 118 ? -23.580 -12.761 26.603 1.00 89.75 118 ALA A O 1
ATOM 927 N N . LEU A 1 119 ? -21.876 -11.343 26.246 1.00 86.88 119 LEU A N 1
ATOM 928 C CA . LEU A 1 119 ? -21.311 -11.501 27.590 1.00 86.88 119 LEU A CA 1
ATOM 929 C C . LEU A 1 119 ? -22.275 -11.005 28.684 1.00 86.88 119 LEU A C 1
ATOM 931 O O . LEU A 1 119 ? -22.812 -9.891 28.562 1.00 86.88 119 LEU A O 1
ATOM 935 N N . PRO A 1 120 ? -22.440 -11.764 29.785 1.00 89.31 120 PRO A N 1
ATOM 936 C CA . PRO A 1 120 ? -23.183 -11.304 30.949 1.00 89.31 120 PRO A CA 1
ATOM 937 C C . PRO A 1 120 ? -22.467 -10.124 31.619 1.00 89.31 120 PRO A C 1
ATOM 939 O O . PRO A 1 120 ? -21.256 -9.926 31.476 1.00 89.31 120 PRO A O 1
ATOM 942 N N . GLU A 1 121 ? -23.224 -9.313 32.357 1.00 84.94 121 GLU A N 1
ATOM 943 C CA . GLU A 1 121 ? -22.707 -8.094 32.989 1.00 84.94 121 GLU A CA 1
ATOM 944 C C . GLU A 1 121 ? -21.589 -8.377 34.003 1.00 84.94 121 GLU A C 1
ATOM 946 O O . GLU A 1 121 ? -20.644 -7.602 34.103 1.00 84.94 121 GLU A O 1
ATOM 951 N N . THR A 1 122 ? -21.613 -9.550 34.638 1.00 85.69 122 THR A N 1
ATOM 952 C CA . THR A 1 122 ? -20.560 -10.042 35.539 1.00 85.69 122 THR A CA 1
ATOM 953 C C . THR A 1 122 ? -19.198 -10.165 34.851 1.00 85.69 122 THR A C 1
ATOM 955 O O . THR A 1 122 ? -18.168 -9.800 35.415 1.00 85.69 122 THR A O 1
ATOM 958 N N . GLU A 1 123 ? -19.166 -10.628 33.600 1.00 85.44 123 GLU A N 1
ATOM 959 C CA . GLU A 1 123 ? -17.929 -10.708 32.821 1.00 85.44 123 GLU A CA 1
ATOM 960 C C . GLU A 1 123 ? -17.530 -9.339 32.272 1.00 85.44 123 GLU A C 1
ATOM 962 O O . GLU A 1 123 ? -16.346 -9.003 32.254 1.00 85.44 123 GLU A O 1
ATOM 967 N N . LYS A 1 124 ? -18.505 -8.508 31.885 1.00 88.31 124 LYS A N 1
ATOM 968 C CA . LYS A 1 124 ? -18.261 -7.108 31.495 1.00 88.31 124 LYS A CA 1
ATOM 969 C C . LYS A 1 124 ? -17.681 -6.286 32.649 1.00 88.31 124 LYS A C 1
ATOM 971 O O . LYS A 1 124 ? -16.860 -5.405 32.397 1.00 88.31 124 LYS A O 1
ATOM 976 N N . GLU A 1 125 ? -18.036 -6.593 33.894 1.00 89.94 125 GLU A N 1
ATOM 977 C CA . GLU A 1 125 ? -17.518 -5.925 35.088 1.00 89.94 125 GLU A CA 1
ATOM 978 C C . GLU A 1 125 ? -16.025 -6.197 35.309 1.00 89.94 125 GLU A C 1
ATOM 980 O O . GLU A 1 125 ? -15.276 -5.258 35.579 1.00 89.94 125 GLU A O 1
ATOM 985 N N . LYS A 1 126 ? -15.545 -7.422 35.051 1.00 90.81 126 LYS A N 1
ATOM 986 C CA . LYS A 1 126 ? -14.099 -7.717 35.018 1.00 90.81 126 LYS A CA 1
ATOM 987 C C . LYS A 1 126 ? -13.364 -6.797 34.037 1.00 90.81 126 LYS A C 1
ATOM 989 O O . LYS A 1 126 ? -12.314 -6.239 34.350 1.00 90.81 126 LYS A O 1
ATOM 994 N N . TRP A 1 127 ? -13.921 -6.614 32.840 1.00 89.62 127 TRP A N 1
ATOM 995 C CA . TRP A 1 127 ? -13.324 -5.742 31.824 1.00 89.62 127 TRP A CA 1
ATOM 996 C C . TRP A 1 127 ? -13.428 -4.257 32.183 1.00 89.62 127 TRP A C 1
ATOM 998 O O . TRP A 1 127 ? -12.553 -3.476 31.805 1.00 89.62 127 TRP A O 1
ATOM 1008 N N . LYS A 1 128 ? -14.472 -3.867 32.924 1.00 91.00 128 LYS A N 1
ATOM 1009 C CA . LYS A 1 128 ? -14.656 -2.520 33.477 1.00 91.00 128 LYS A CA 1
ATOM 1010 C C . LYS A 1 128 ? -13.584 -2.204 34.519 1.00 91.00 128 LYS A C 1
ATOM 1012 O O . LYS A 1 128 ? -12.918 -1.187 34.366 1.00 91.00 128 LYS A O 1
ATOM 1017 N N . GLN A 1 129 ? -13.335 -3.110 35.464 1.00 90.12 129 GLN A N 1
ATOM 1018 C CA . GLN A 1 129 ? -12.255 -2.980 36.450 1.00 90.12 129 GLN A CA 1
ATOM 1019 C C . GLN A 1 129 ? -10.889 -2.844 35.768 1.00 90.12 129 GLN A C 1
ATOM 1021 O O . GLN A 1 129 ? -10.163 -1.887 36.023 1.00 90.12 129 GLN A O 1
ATOM 1026 N N . LEU A 1 130 ? -10.588 -3.720 34.802 1.00 87.88 130 LEU A N 1
ATOM 1027 C CA . LEU A 1 130 ? -9.332 -3.657 34.048 1.00 87.88 130 LEU A CA 1
ATOM 1028 C C . LEU A 1 130 ? -9.193 -2.350 33.242 1.00 87.88 130 LEU A C 1
ATOM 1030 O O . LEU A 1 130 ? -8.093 -1.838 33.048 1.00 87.88 130 LEU A O 1
ATOM 1034 N N . SER A 1 131 ? -10.306 -1.786 32.762 1.00 90.44 131 SER A N 1
ATOM 1035 C CA . SER A 1 131 ? -10.317 -0.468 32.117 1.00 90.44 131 SER A CA 1
ATOM 1036 C C . SER A 1 131 ? -10.082 0.665 33.114 1.00 90.44 131 SER A C 1
ATOM 1038 O O . SER A 1 131 ? -9.409 1.634 32.771 1.00 90.44 131 SER A O 1
ATOM 1040 N N . ASP A 1 132 ? -10.612 0.566 34.331 1.00 88.38 132 ASP A N 1
ATOM 1041 C CA . ASP A 1 132 ? -10.418 1.570 35.376 1.00 88.38 132 ASP A CA 1
ATOM 1042 C C . ASP A 1 132 ? -8.969 1.575 35.890 1.00 88.38 132 ASP A C 1
ATOM 1044 O O . ASP A 1 132 ? -8.387 2.648 36.054 1.00 88.38 132 ASP A O 1
ATOM 1048 N N . GLU A 1 133 ? -8.329 0.408 35.994 1.00 89.31 133 GLU A N 1
ATOM 1049 C CA . GLU A 1 133 ? -6.880 0.291 36.215 1.00 89.31 133 GLU A CA 1
ATOM 1050 C C . GLU A 1 133 ? -6.073 0.929 35.072 1.00 89.31 133 GLU A C 1
ATOM 1052 O O . GLU A 1 133 ? -5.130 1.688 35.301 1.00 89.31 133 GLU A O 1
ATOM 1057 N N . ASP A 1 134 ? -6.466 0.682 33.819 1.00 90.00 134 ASP A N 1
ATOM 1058 C CA . ASP A 1 134 ? -5.800 1.248 32.642 1.00 90.00 134 ASP A CA 1
ATOM 1059 C C . ASP A 1 134 ? -5.957 2.782 32.563 1.00 90.00 134 ASP A C 1
ATOM 1061 O O . ASP A 1 134 ? -5.033 3.496 32.153 1.00 90.00 134 ASP A O 1
ATOM 1065 N N . LYS A 1 135 ? -7.104 3.306 33.018 1.00 89.56 135 LYS A N 1
ATOM 1066 C CA . LYS A 1 135 ? -7.340 4.742 33.226 1.00 89.56 135 LYS A CA 1
ATOM 1067 C C . LYS A 1 135 ? -6.474 5.302 34.342 1.00 89.56 135 LYS A C 1
ATOM 1069 O O . LYS A 1 135 ? -5.934 6.389 34.156 1.00 89.56 135 LYS A O 1
ATOM 1074 N N . ALA A 1 136 ? -6.318 4.588 35.455 1.00 89.69 136 ALA A N 1
ATOM 1075 C CA . ALA A 1 136 ? -5.456 5.012 36.554 1.00 89.69 136 ALA A CA 1
ATOM 1076 C C . ALA A 1 136 ? -3.989 5.080 36.108 1.00 89.69 136 ALA A C 1
ATOM 1078 O O . ALA A 1 136 ? -3.346 6.107 36.312 1.00 89.69 136 ALA A O 1
ATOM 1079 N N . ARG A 1 137 ? -3.498 4.059 35.388 1.00 91.56 137 ARG A N 1
ATOM 1080 C CA . ARG A 1 137 ? -2.172 4.085 34.748 1.00 91.56 137 ARG A CA 1
ATOM 1081 C C . ARG A 1 137 ? -2.028 5.287 33.817 1.00 91.56 137 ARG A C 1
ATOM 1083 O O . ARG A 1 137 ? -1.035 5.996 33.871 1.00 91.56 137 ARG A O 1
ATOM 1090 N N . TYR A 1 138 ? -3.016 5.540 32.959 1.00 87.75 138 TYR A N 1
ATOM 1091 C CA . TYR A 1 138 ? -2.962 6.708 32.080 1.00 87.75 138 TYR A CA 1
ATOM 1092 C C . TYR A 1 138 ? -2.961 8.025 32.862 1.00 87.75 138 TYR A C 1
ATOM 1094 O O . TYR A 1 138 ? -2.281 8.958 32.457 1.00 87.75 138 TYR A O 1
ATOM 1102 N N . ALA A 1 139 ? -3.708 8.121 33.963 1.00 87.62 139 ALA A N 1
ATOM 1103 C CA . ALA A 1 139 ? -3.749 9.317 34.794 1.00 87.62 139 ALA A CA 1
ATOM 1104 C C . ALA A 1 139 ? -2.394 9.586 35.464 1.00 87.62 139 ALA A C 1
ATOM 1106 O O . ALA A 1 139 ? -1.940 10.727 35.439 1.00 87.62 139 ALA A O 1
ATOM 1107 N N . THR A 1 140 ? -1.724 8.558 35.993 1.00 88.88 140 THR A N 1
ATOM 1108 C CA . THR A 1 140 ? -0.381 8.698 36.581 1.00 88.88 140 THR A CA 1
ATOM 1109 C C 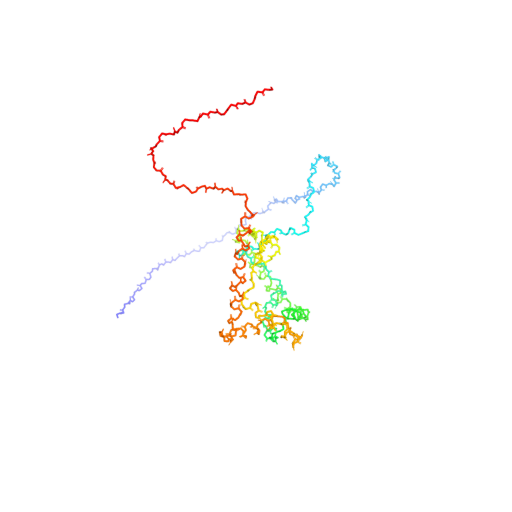. THR A 1 140 ? 0.670 9.009 35.516 1.00 88.88 140 THR A C 1
ATOM 1111 O O . THR A 1 140 ? 1.448 9.947 35.679 1.00 88.88 140 THR A O 1
ATOM 1114 N N . GLU A 1 141 ? 0.643 8.308 34.379 1.00 88.06 141 GLU A N 1
ATOM 1115 C CA . GLU A 1 141 ? 1.522 8.594 33.240 1.00 88.06 141 GLU A CA 1
ATOM 1116 C C . GLU A 1 141 ? 1.313 10.025 32.716 1.00 88.06 141 GLU A C 1
ATOM 1118 O O . GLU A 1 141 ? 2.283 10.727 32.439 1.00 88.06 141 GLU A O 1
ATOM 1123 N N . MET A 1 142 ? 0.062 10.495 32.630 1.00 84.19 142 MET A N 1
ATOM 1124 C CA . MET A 1 142 ? -0.272 11.850 32.182 1.00 84.19 142 MET A CA 1
ATOM 1125 C C . MET A 1 142 ? 0.146 12.923 33.197 1.00 84.19 142 MET A C 1
ATOM 1127 O O . MET A 1 142 ? 0.534 14.006 32.776 1.00 84.19 142 MET A O 1
ATOM 1131 N N . GLN A 1 143 ? 0.103 12.642 34.505 1.00 83.38 143 GLN A N 1
ATOM 1132 C CA . GLN A 1 143 ? 0.613 13.557 35.538 1.00 83.38 143 GLN A CA 1
ATOM 1133 C C . GLN A 1 143 ? 2.135 13.725 35.458 1.00 83.38 143 GLN A C 1
ATOM 1135 O O . GLN A 1 143 ? 2.641 14.815 35.698 1.00 83.38 143 GLN A O 1
ATOM 1140 N N . SER A 1 144 ? 2.860 12.662 35.100 1.00 85.94 144 SER A N 1
ATOM 1141 C CA . SER A 1 144 ? 4.319 12.705 34.927 1.00 85.94 144 SER A CA 1
ATOM 1142 C C . SER A 1 144 ? 4.779 13.242 33.565 1.00 85.94 144 SER A C 1
ATOM 1144 O O . SER A 1 144 ? 5.965 13.505 33.373 1.00 85.94 144 SER A O 1
ATOM 1146 N N . PHE A 1 145 ? 3.867 13.384 32.598 1.00 85.06 145 PHE A N 1
ATOM 1147 C CA . PHE A 1 145 ? 4.200 13.757 31.227 1.00 85.06 145 PHE A CA 1
ATOM 1148 C C . PHE A 1 145 ? 4.041 15.263 30.993 1.00 85.06 145 PHE A C 1
ATOM 1150 O O . PHE A 1 145 ? 2.934 15.757 30.794 1.00 85.06 145 PHE A O 1
ATOM 1157 N N . ASP A 1 146 ? 5.167 15.971 30.920 1.00 79.75 146 ASP A N 1
ATOM 1158 C CA . ASP A 1 146 ? 5.230 17.421 30.659 1.00 79.75 146 ASP A CA 1
ATOM 1159 C C . ASP A 1 146 ? 5.287 17.777 29.151 1.00 79.75 146 ASP A C 1
ATOM 1161 O O . ASP A 1 146 ? 5.538 18.907 28.739 1.00 79.75 146 ASP A O 1
ATOM 1165 N N . GLY A 1 147 ? 5.078 16.792 28.272 1.00 80.25 147 GLY A N 1
ATOM 1166 C CA . GLY A 1 147 ? 5.207 16.971 26.828 1.00 80.25 147 GLY A CA 1
ATOM 1167 C C . GLY A 1 147 ? 3.898 17.345 26.116 1.00 80.25 147 GLY A C 1
ATOM 1168 O O . GLY A 1 147 ? 2.788 17.121 26.609 1.00 80.25 147 GLY A O 1
ATOM 1169 N N . PRO A 1 148 ? 3.971 17.830 24.865 1.00 79.62 148 PRO A N 1
ATOM 1170 C CA . PRO A 1 148 ? 2.783 17.953 24.035 1.00 79.62 148 PRO A CA 1
ATOM 1171 C C . PRO A 1 148 ? 2.233 16.554 23.701 1.00 79.62 148 PRO A C 1
ATOM 1173 O O . PRO A 1 148 ? 2.918 15.719 23.106 1.00 79.62 148 PRO A O 1
ATOM 1176 N N . SER A 1 149 ? 0.954 16.304 24.018 1.00 73.94 149 SER A N 1
ATOM 1177 C CA . SER A 1 149 ? 0.247 15.040 23.701 1.00 73.94 149 SER A CA 1
ATOM 1178 C C . SER A 1 149 ? 0.231 14.723 22.194 1.00 73.94 149 SER A C 1
ATOM 1180 O O . SER A 1 149 ? 0.089 13.575 21.752 1.00 73.94 149 SER A O 1
ATOM 1182 N N . THR A 1 150 ? 0.406 15.752 21.367 1.00 75.38 150 THR A N 1
ATOM 1183 C CA . THR A 1 150 ? 0.463 15.638 19.918 1.00 75.38 150 THR A CA 1
ATOM 1184 C C . THR A 1 150 ? 1.635 16.410 19.343 1.00 75.38 150 THR A C 1
ATOM 1186 O O . THR A 1 150 ? 1.832 17.573 19.681 1.00 75.38 150 THR A O 1
ATOM 1189 N N . VAL A 1 151 ? 2.342 15.802 18.399 1.00 76.62 151 VAL A N 1
ATOM 1190 C CA . VAL A 1 151 ? 3.393 16.458 17.626 1.00 76.62 151 VAL A CA 1
ATOM 1191 C C . VAL A 1 151 ? 2.821 17.010 16.324 1.00 76.62 151 VAL A C 1
ATOM 1193 O O . VAL A 1 151 ? 2.037 16.352 15.623 1.00 76.62 151 VAL A O 1
ATOM 1196 N N . ALA A 1 152 ? 3.220 18.236 15.988 1.00 73.19 152 ALA A N 1
ATOM 1197 C CA . ALA A 1 152 ? 3.012 18.781 14.659 1.00 73.19 152 ALA A CA 1
ATOM 1198 C C . ALA A 1 152 ? 3.918 18.011 13.697 1.00 73.19 152 ALA A C 1
ATOM 1200 O O . ALA A 1 152 ? 5.136 18.149 13.710 1.00 73.19 152 ALA A O 1
ATOM 1201 N N . VAL A 1 153 ? 3.322 17.164 12.870 1.00 65.69 153 VAL A N 1
ATOM 1202 C CA . VAL A 1 153 ? 4.049 16.484 11.808 1.00 65.69 153 VAL A CA 1
ATOM 1203 C C . VAL A 1 153 ? 3.955 17.361 10.574 1.00 65.69 153 VAL A C 1
ATOM 1205 O O . VAL A 1 153 ? 2.871 17.835 10.213 1.00 65.69 153 VAL A O 1
ATOM 1208 N N . ALA A 1 154 ? 5.098 17.569 9.913 1.00 60.09 154 ALA A N 1
ATOM 1209 C CA . ALA A 1 154 ? 5.137 18.163 8.584 1.00 60.09 154 ALA A CA 1
ATOM 1210 C C . ALA A 1 154 ? 4.032 17.527 7.733 1.00 60.09 154 ALA A C 1
ATOM 1212 O O . ALA A 1 154 ? 3.865 16.304 7.761 1.00 60.09 154 ALA A O 1
ATOM 1213 N N . ARG A 1 155 ? 3.233 18.353 7.040 1.00 56.56 155 ARG A N 1
ATOM 1214 C CA . ARG A 1 155 ? 2.066 17.909 6.265 1.00 56.56 155 ARG A CA 1
ATOM 1215 C C . ARG A 1 155 ? 2.471 16.728 5.381 1.00 56.56 155 ARG A C 1
ATOM 1217 O O . ARG A 1 155 ? 3.031 16.916 4.305 1.00 56.56 155 ARG A O 1
ATOM 1224 N N . ARG A 1 156 ? 2.173 15.499 5.809 1.00 53.53 156 ARG A N 1
ATOM 1225 C CA . ARG A 1 156 ? 2.180 14.366 4.894 1.00 53.53 156 ARG A CA 1
ATOM 1226 C C . ARG A 1 156 ? 1.008 14.664 3.974 1.00 53.53 156 ARG A C 1
ATOM 1228 O O . ARG A 1 156 ? -0.122 14.748 4.454 1.00 53.53 156 ARG A O 1
ATOM 1235 N N . GLY A 1 157 ? 1.301 14.947 2.704 1.00 52.34 157 GLY A N 1
ATOM 1236 C CA . GLY A 1 157 ? 0.269 15.172 1.699 1.00 52.34 157 GLY A CA 1
ATOM 1237 C C . GLY A 1 157 ? -0.805 14.089 1.806 1.00 52.34 157 GLY A C 1
ATOM 1238 O O . GLY A 1 157 ? -0.520 12.974 2.247 1.00 52.34 157 GLY A O 1
ATOM 1239 N N . VAL A 1 158 ? -2.033 14.432 1.421 1.00 52.50 158 VAL A N 1
ATOM 1240 C CA . VAL A 1 158 ? -3.223 13.556 1.448 1.00 52.50 158 VAL A CA 1
ATOM 1241 C C . VAL A 1 158 ? -2.981 12.180 0.791 1.00 52.50 158 VAL A C 1
ATOM 1243 O O . VAL A 1 158 ? -3.700 11.227 1.062 1.00 52.50 158 VAL A O 1
ATOM 1246 N N . ASP A 1 159 ? -1.903 12.035 0.026 1.00 53.25 159 ASP A N 1
ATOM 1247 C CA . ASP A 1 159 ? -1.402 10.782 -0.518 1.00 53.25 159 ASP A CA 1
ATOM 1248 C C . ASP A 1 159 ? -0.446 10.095 0.484 1.00 53.25 159 ASP A C 1
ATOM 1250 O O . ASP A 1 159 ? 0.776 10.266 0.450 1.00 53.25 159 ASP A O 1
ATOM 1254 N N . GLY A 1 160 ? -1.001 9.325 1.424 1.00 49.75 160 GLY A N 1
ATOM 1255 C CA . GLY A 1 160 ? -0.252 8.570 2.430 1.00 49.75 160 GLY A CA 1
ATOM 1256 C C . GLY A 1 160 ? 0.978 7.840 1.867 1.00 49.75 160 GLY A C 1
ATOM 1257 O O . GLY A 1 160 ? 0.870 6.816 1.207 1.00 49.75 160 GLY A O 1
ATOM 1258 N N . GLY A 1 161 ? 2.174 8.358 2.159 1.00 54.84 161 GLY A N 1
ATOM 1259 C CA . GLY A 1 161 ? 3.444 7.634 2.025 1.00 54.84 161 GLY A CA 1
ATOM 1260 C C . GLY A 1 161 ? 4.003 7.433 0.611 1.00 54.84 161 GLY A C 1
ATOM 1261 O O . GLY A 1 161 ? 5.141 6.986 0.497 1.00 54.84 161 GLY A O 1
ATOM 1262 N N . ARG A 1 162 ? 3.294 7.797 -0.463 1.00 57.50 162 ARG A N 1
ATOM 1263 C CA . ARG A 1 162 ? 3.827 7.687 -1.831 1.00 57.50 162 ARG A CA 1
ATOM 1264 C C . ARG A 1 162 ? 4.274 9.069 -2.295 1.00 57.50 162 ARG A C 1
ATOM 1266 O O . ARG A 1 162 ? 3.437 9.931 -2.537 1.00 57.50 162 ARG A O 1
ATOM 1273 N N . ARG A 1 163 ? 5.592 9.299 -2.411 1.00 62.44 163 ARG A N 1
ATOM 1274 C CA . ARG A 1 163 ? 6.129 10.522 -3.039 1.00 62.44 163 ARG A CA 1
ATOM 1275 C C . ARG A 1 163 ? 5.413 10.704 -4.379 1.00 62.44 163 ARG A C 1
ATOM 1277 O O . ARG A 1 163 ? 5.550 9.856 -5.264 1.00 62.44 163 ARG A O 1
ATOM 1284 N N . LYS A 1 164 ? 4.609 11.764 -4.503 1.00 58.62 164 LYS A N 1
ATOM 1285 C CA . LYS A 1 164 ? 3.919 12.102 -5.747 1.00 58.62 164 LYS A CA 1
ATOM 1286 C C . LYS A 1 164 ? 5.013 12.363 -6.769 1.00 58.62 164 LYS A C 1
ATOM 1288 O O . LYS A 1 164 ? 5.761 13.328 -6.638 1.00 58.62 164 LYS A O 1
ATOM 1293 N N . ARG A 1 165 ? 5.189 11.429 -7.709 1.00 64.38 165 ARG A N 1
ATOM 1294 C CA . ARG A 1 165 ? 6.152 11.596 -8.799 1.00 64.38 165 ARG A CA 1
ATOM 1295 C C . ARG A 1 165 ? 5.812 12.932 -9.455 1.00 64.38 165 ARG A C 1
ATOM 1297 O O . ARG A 1 165 ? 4.647 13.145 -9.796 1.00 64.38 165 ARG A O 1
ATOM 1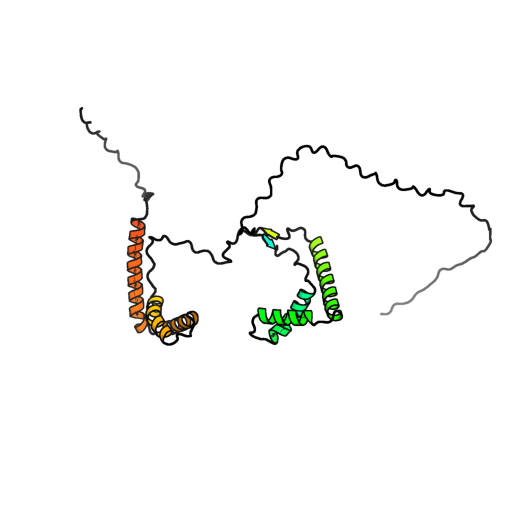304 N N . GLN A 1 166 ? 6.791 13.833 -9.549 1.00 71.81 166 GLN A N 1
ATOM 1305 C CA . GLN A 1 166 ? 6.610 15.087 -10.276 1.00 71.81 166 GLN A CA 1
ATOM 1306 C C . GLN A 1 166 ? 6.058 14.745 -11.662 1.00 71.81 166 GLN A C 1
ATOM 1308 O O . GLN A 1 166 ? 6.522 13.788 -12.295 1.00 71.81 166 GLN A O 1
ATOM 1313 N N . ARG A 1 167 ? 5.011 15.463 -12.080 1.00 68.25 167 ARG A N 1
ATOM 1314 C CA . ARG A 1 167 ? 4.448 15.292 -13.419 1.00 68.25 167 ARG A CA 1
ATOM 1315 C C . ARG A 1 167 ? 5.569 15.612 -14.403 1.00 68.25 167 ARG A C 1
ATOM 1317 O O . ARG A 1 167 ? 6.192 16.659 -14.284 1.00 68.25 167 ARG A O 1
ATOM 1324 N N . LYS A 1 168 ? 5.882 14.660 -15.281 1.00 76.56 168 LYS A N 1
ATOM 1325 C CA . LYS A 1 168 ? 6.846 14.880 -16.360 1.00 76.56 168 LYS A CA 1
ATOM 1326 C C . LYS A 1 168 ? 6.252 15.907 -17.325 1.00 76.56 168 LYS A C 1
ATOM 1328 O O . LYS A 1 168 ? 5.031 15.900 -17.501 1.00 76.56 168 LYS A O 1
ATOM 1333 N N . ASP A 1 169 ? 7.095 16.748 -17.918 1.00 77.25 169 ASP A N 1
ATOM 1334 C CA . ASP A 1 169 ? 6.660 17.704 -18.936 1.00 77.25 169 ASP A CA 1
ATOM 1335 C C . ASP A 1 169 ? 5.936 16.955 -20.066 1.00 77.25 169 ASP A C 1
ATOM 1337 O O . ASP A 1 169 ? 6.451 15.931 -20.525 1.00 77.25 169 ASP A O 1
ATOM 1341 N N . PRO A 1 170 ? 4.760 17.423 -20.522 1.00 80.81 170 PRO A N 1
ATOM 1342 C CA . PRO A 1 170 ? 4.029 16.771 -21.611 1.00 80.81 170 PRO A CA 1
ATOM 1343 C C . PRO A 1 170 ? 4.821 16.697 -22.922 1.00 80.81 170 PRO A C 1
ATOM 1345 O O . PRO A 1 170 ? 4.619 15.765 -23.694 1.00 80.81 170 PRO A O 1
ATOM 1348 N N . ASN A 1 171 ? 5.732 17.651 -23.138 1.00 80.00 171 ASN A N 1
ATOM 1349 C CA . ASN A 1 171 ? 6.566 17.753 -24.337 1.00 80.00 171 ASN A CA 1
ATOM 1350 C C . ASN A 1 171 ? 7.896 16.994 -24.212 1.00 80.00 171 ASN A C 1
ATOM 1352 O O . ASN A 1 171 ? 8.616 16.874 -25.199 1.00 80.00 171 ASN A O 1
ATOM 1356 N N . ALA A 1 172 ? 8.241 16.485 -23.022 1.00 83.69 172 ALA A N 1
ATOM 1357 C CA . ALA A 1 172 ? 9.463 15.711 -22.860 1.00 83.69 172 ALA A CA 1
ATOM 1358 C C . ALA A 1 172 ? 9.319 14.356 -23.572 1.00 83.69 172 ALA A C 1
ATOM 1360 O O . ALA A 1 172 ? 8.336 13.642 -23.329 1.00 83.69 172 ALA A O 1
ATOM 1361 N N . PRO A 1 173 ? 10.314 13.943 -24.380 1.00 85.06 173 PRO A N 1
ATOM 1362 C CA . PRO A 1 173 ? 10.330 12.625 -24.990 1.00 85.06 173 PRO A CA 1
ATOM 1363 C C . PRO A 1 173 ? 10.088 11.527 -23.948 1.00 85.06 173 PRO A C 1
ATOM 1365 O O . PRO A 1 173 ? 10.581 11.573 -22.812 1.00 85.06 173 PRO A O 1
ATOM 1368 N N . LYS A 1 174 ? 9.313 10.507 -24.323 1.00 87.00 174 LYS A N 1
ATOM 1369 C CA . LYS A 1 174 ? 9.054 9.351 -23.462 1.00 87.00 174 LYS A CA 1
ATOM 1370 C C . LYS A 1 174 ? 10.195 8.349 -23.597 1.00 87.00 174 LYS A C 1
ATOM 1372 O O . LYS A 1 174 ? 10.635 8.048 -24.699 1.00 87.00 174 LYS A O 1
ATOM 1377 N N . ARG A 1 175 ? 10.646 7.796 -22.468 1.00 87.94 175 ARG A N 1
ATOM 1378 C CA . ARG A 1 175 ? 11.663 6.733 -22.458 1.00 87.94 175 ARG A CA 1
ATOM 1379 C C . ARG A 1 175 ? 11.189 5.528 -23.272 1.00 87.94 175 ARG A C 1
ATOM 1381 O O . ARG A 1 175 ? 10.044 5.101 -23.100 1.00 87.94 175 ARG A O 1
ATOM 1388 N N . GLY A 1 176 ? 12.089 4.980 -24.088 1.00 87.00 176 GLY A N 1
ATOM 1389 C CA . GLY A 1 176 ? 11.883 3.713 -24.787 1.00 87.00 176 GLY A CA 1
ATOM 1390 C C . GLY A 1 176 ? 11.568 2.566 -23.820 1.00 87.00 176 GLY A C 1
ATOM 1391 O O . GLY A 1 176 ? 11.942 2.604 -22.643 1.00 87.00 176 GLY A O 1
ATOM 1392 N N . ALA A 1 177 ? 10.834 1.563 -24.301 1.00 89.69 177 ALA A N 1
ATOM 1393 C CA . ALA A 1 177 ? 10.554 0.356 -23.532 1.00 89.69 177 ALA A CA 1
ATOM 1394 C C . ALA A 1 177 ? 11.826 -0.500 -23.393 1.00 89.69 177 ALA A C 1
ATOM 1396 O O . ALA A 1 177 ? 12.611 -0.599 -24.329 1.00 89.69 177 ALA A O 1
ATOM 1397 N N . SER A 1 178 ? 12.013 -1.119 -22.225 1.00 92.94 178 SER A N 1
ATOM 1398 C CA . SER A 1 178 ? 13.103 -2.079 -21.992 1.00 92.94 178 SER A CA 1
ATOM 1399 C C . SER A 1 178 ? 12.853 -3.407 -22.719 1.00 92.94 178 SER A C 1
ATOM 1401 O O . SER A 1 178 ? 11.693 -3.717 -23.003 1.00 92.94 178 SER A O 1
ATOM 1403 N N . ALA A 1 179 ? 13.889 -4.227 -22.937 1.00 91.50 179 ALA A N 1
ATOM 1404 C CA . ALA A 1 179 ? 13.784 -5.538 -23.580 1.00 91.50 179 ALA A CA 1
ATOM 1405 C C . ALA A 1 179 ? 12.691 -6.411 -22.939 1.00 91.50 179 ALA A C 1
ATOM 1407 O O . ALA A 1 179 ? 11.828 -6.952 -23.630 1.00 91.50 179 ALA A O 1
ATOM 1408 N N . PHE A 1 180 ? 12.632 -6.437 -21.601 1.00 91.88 180 PHE A N 1
ATOM 1409 C CA . PHE A 1 180 ? 11.570 -7.142 -20.878 1.00 91.88 180 PHE A CA 1
ATOM 1410 C C . PHE A 1 180 ? 10.177 -6.566 -21.158 1.00 91.88 180 PHE A C 1
ATOM 1412 O O . PHE A 1 180 ? 9.212 -7.315 -21.257 1.00 91.88 180 PHE A O 1
ATOM 1419 N N . LEU A 1 181 ? 10.035 -5.241 -21.258 1.00 92.25 181 LEU A N 1
ATOM 1420 C CA . LEU A 1 181 ? 8.740 -4.609 -21.528 1.00 92.25 181 LEU A CA 1
ATOM 1421 C C . LEU A 1 181 ? 8.254 -4.911 -22.948 1.00 92.25 181 LEU A C 1
ATOM 1423 O O . LEU A 1 181 ? 7.056 -5.114 -23.125 1.00 92.25 181 LEU A O 1
ATOM 1427 N N . LEU A 1 182 ? 9.159 -4.970 -23.927 1.00 90.75 182 LEU A N 1
ATOM 1428 C CA . LEU A 1 182 ? 8.848 -5.373 -25.300 1.00 90.75 182 LEU A CA 1
ATOM 1429 C C . LEU A 1 182 ? 8.362 -6.829 -25.340 1.00 90.75 182 LEU A C 1
ATOM 1431 O O . LEU A 1 182 ? 7.245 -7.084 -25.793 1.00 90.75 182 LEU A O 1
ATOM 1435 N N . PHE A 1 183 ? 9.124 -7.748 -24.740 1.00 91.50 183 PHE A N 1
ATOM 1436 C CA . PHE A 1 183 ? 8.742 -9.155 -24.586 1.00 91.50 183 PHE A CA 1
ATOM 1437 C C . PHE A 1 183 ? 7.404 -9.324 -23.846 1.00 91.50 183 PHE A C 1
ATOM 1439 O O . PHE A 1 183 ? 6.491 -10.016 -24.301 1.00 91.50 183 PHE A O 1
ATOM 1446 N N . ALA A 1 184 ? 7.255 -8.652 -22.702 1.00 91.81 184 ALA A N 1
ATOM 1447 C CA . ALA A 1 184 ? 6.056 -8.737 -21.888 1.00 91.81 184 ALA A CA 1
ATOM 1448 C C . ALA A 1 184 ? 4.838 -8.179 -22.626 1.00 91.81 184 ALA A C 1
ATOM 1450 O O . ALA A 1 184 ? 3.750 -8.690 -22.422 1.00 91.81 184 ALA A O 1
ATOM 1451 N N . ASN A 1 185 ? 4.971 -7.158 -23.474 1.00 90.44 185 ASN A N 1
ATOM 1452 C CA . ASN A 1 185 ? 3.836 -6.632 -24.236 1.00 90.44 185 ASN A CA 1
ATOM 1453 C C . ASN A 1 185 ? 3.333 -7.625 -25.289 1.00 90.44 185 ASN A C 1
ATOM 1455 O O . ASN A 1 185 ? 2.120 -7.788 -25.415 1.00 90.44 185 ASN A O 1
ATOM 1459 N N . GLU A 1 186 ? 4.238 -8.320 -25.978 1.00 88.56 186 GLU A N 1
ATOM 1460 C CA . GLU A 1 186 ? 3.885 -9.351 -26.958 1.00 88.56 186 GLU A CA 1
ATOM 1461 C C . GLU A 1 186 ? 3.198 -10.549 -26.282 1.00 88.56 186 GLU A C 1
ATOM 1463 O O . GLU A 1 186 ? 2.097 -10.951 -26.661 1.00 88.56 186 GLU A O 1
ATOM 1468 N N . LYS A 1 187 ? 3.806 -11.086 -25.217 1.00 88.75 187 LYS A N 1
ATOM 1469 C CA . LYS A 1 187 ? 3.306 -12.298 -24.551 1.00 88.75 187 LYS A CA 1
ATOM 1470 C C . LYS A 1 187 ? 2.137 -12.036 -23.600 1.00 88.75 187 LYS A C 1
ATOM 1472 O O . LYS A 1 187 ? 1.298 -12.915 -23.423 1.00 88.75 187 LYS A O 1
ATOM 1477 N N . ARG A 1 188 ? 2.011 -10.839 -23.009 1.00 90.75 188 ARG A N 1
ATOM 1478 C CA . ARG A 1 188 ? 0.906 -10.512 -22.080 1.00 90.75 188 ARG A CA 1
ATOM 1479 C C . ARG A 1 188 ? -0.456 -10.644 -22.740 1.00 90.75 188 ARG A C 1
ATOM 1481 O O . ARG A 1 188 ? -1.375 -11.094 -22.066 1.00 90.75 188 ARG A O 1
ATOM 1488 N N . LYS A 1 189 ? -0.591 -10.262 -24.016 1.00 88.12 189 LYS A N 1
ATOM 1489 C CA . LYS A 1 189 ? -1.857 -10.412 -24.745 1.00 88.12 189 LYS A CA 1
ATOM 1490 C C . LYS A 1 189 ? -2.249 -11.890 -24.828 1.00 88.12 189 LYS A C 1
ATOM 1492 O O . LYS A 1 189 ? -3.311 -12.252 -24.343 1.00 88.12 189 LYS A O 1
ATOM 1497 N N . ALA A 1 190 ? -1.332 -12.743 -25.288 1.00 87.88 190 ALA A N 1
ATOM 1498 C CA . ALA A 1 190 ? -1.559 -14.184 -25.377 1.00 87.88 190 ALA A CA 1
ATOM 1499 C C . ALA A 1 190 ? -1.882 -14.829 -24.014 1.00 87.88 190 ALA A C 1
ATOM 1501 O O . ALA A 1 190 ? -2.829 -15.603 -23.914 1.00 87.88 190 ALA A O 1
ATOM 1502 N N . LEU A 1 191 ? -1.151 -14.484 -22.944 1.00 86.56 191 LEU A N 1
ATOM 1503 C CA . LEU A 1 191 ? -1.431 -15.032 -21.609 1.00 86.56 191 LEU A CA 1
ATOM 1504 C C . LEU A 1 191 ? -2.766 -14.551 -21.030 1.00 86.56 191 LEU A C 1
ATOM 1506 O O . LEU A 1 191 ? -3.406 -15.308 -20.303 1.00 86.56 191 LEU A O 1
ATOM 1510 N N . LYS A 1 192 ? -3.171 -13.312 -21.328 1.00 89.44 192 LYS A N 1
ATOM 1511 C CA . LYS A 1 192 ? -4.450 -12.757 -20.877 1.00 89.44 192 LYS A CA 1
ATOM 1512 C C . LYS A 1 192 ? -5.628 -13.375 -21.623 1.00 89.44 192 LYS A C 1
ATOM 1514 O O . LYS A 1 192 ? -6.633 -13.671 -20.990 1.00 89.44 192 LYS A O 1
ATOM 1519 N N . ASP A 1 193 ? -5.485 -13.603 -22.925 1.00 87.69 193 ASP A N 1
ATOM 1520 C CA . ASP A 1 193 ? -6.518 -14.250 -23.738 1.00 87.69 193 ASP A CA 1
ATOM 1521 C C . ASP A 1 193 ? -6.670 -15.733 -23.353 1.00 87.69 193 ASP A C 1
ATOM 1523 O O . ASP A 1 193 ? -7.787 -16.235 -23.259 1.00 87.69 193 ASP A O 1
ATOM 1527 N N . ALA A 1 194 ? -5.564 -16.418 -23.035 1.00 87.06 194 ALA A N 1
ATOM 1528 C CA . ALA A 1 194 ? -5.588 -17.792 -22.529 1.00 87.06 194 ALA A CA 1
ATOM 1529 C C . ALA A 1 194 ? -6.108 -17.905 -21.083 1.00 87.06 194 ALA A C 1
ATOM 1531 O O . ALA A 1 194 ? -6.610 -18.954 -20.690 1.00 87.06 194 ALA A O 1
ATOM 1532 N N . ASN A 1 195 ? -5.983 -16.843 -20.279 1.00 84.44 195 ASN A N 1
ATOM 1533 C CA . ASN A 1 195 ? -6.392 -16.827 -18.874 1.00 84.44 195 ASN A CA 1
ATOM 1534 C C . ASN A 1 195 ? -7.186 -15.553 -18.536 1.00 84.44 195 ASN A C 1
ATOM 1536 O O . ASN A 1 195 ? -6.703 -14.707 -17.774 1.00 84.44 195 ASN A O 1
ATOM 1540 N N . PRO A 1 196 ? -8.416 -15.398 -19.059 1.00 86.12 196 PRO A N 1
ATOM 1541 C CA . PRO A 1 196 ? -9.202 -14.176 -18.880 1.00 86.12 196 PRO A CA 1
ATOM 1542 C C . PRO A 1 196 ? -9.653 -13.950 -17.427 1.00 86.12 196 PRO A C 1
ATOM 1544 O O . PRO A 1 196 ? -9.999 -12.831 -17.055 1.00 86.12 196 PRO A O 1
ATOM 1547 N N . THR A 1 197 ? -9.634 -14.997 -16.599 1.00 88.62 197 THR A N 1
ATOM 1548 C CA . THR A 1 197 ? -9.981 -14.958 -15.171 1.00 88.62 197 THR A CA 1
ATOM 1549 C C . THR A 1 197 ? -8.813 -14.545 -14.276 1.00 88.62 197 THR A C 1
ATOM 1551 O O . THR A 1 197 ? -9.037 -14.118 -13.142 1.00 88.62 197 THR A O 1
ATOM 1554 N N . LEU A 1 198 ? -7.568 -14.662 -14.757 1.00 86.31 198 LEU A N 1
ATOM 1555 C CA . LEU A 1 198 ? -6.391 -14.317 -13.968 1.00 86.31 198 LEU A CA 1
ATOM 1556 C C . LEU A 1 198 ? -6.200 -12.806 -13.926 1.00 86.31 198 LEU A C 1
ATOM 1558 O O . LEU A 1 198 ? -6.265 -12.096 -14.933 1.00 86.31 198 LEU A O 1
ATOM 1562 N N . HIS A 1 199 ? -5.908 -12.309 -12.731 1.00 88.75 199 HIS A N 1
ATOM 1563 C CA . HIS A 1 199 ? -5.636 -10.901 -12.544 1.00 88.75 199 HIS A CA 1
ATOM 1564 C C . HIS A 1 199 ? -4.240 -10.536 -13.099 1.00 88.75 199 HIS A C 1
ATOM 1566 O O . HIS A 1 199 ? -3.316 -11.345 -13.221 1.00 88.75 199 HIS A O 1
ATOM 1572 N N . ASN A 1 200 ? -4.083 -9.280 -13.531 1.00 87.50 200 ASN A N 1
ATOM 1573 C CA . ASN A 1 200 ? -2.895 -8.833 -14.269 1.00 87.50 200 ASN A CA 1
ATOM 1574 C C . ASN A 1 200 ? -1.597 -8.925 -13.437 1.00 87.50 200 ASN A C 1
ATOM 1576 O O . ASN A 1 200 ? -0.496 -8.940 -13.998 1.00 87.50 200 ASN A O 1
ATOM 1580 N N . THR A 1 201 ? -1.700 -8.983 -12.104 1.00 91.25 201 THR A N 1
ATOM 1581 C CA . THR A 1 201 ? -0.540 -9.190 -11.222 1.00 91.25 201 THR A CA 1
ATOM 1582 C C . THR A 1 201 ? 0.047 -10.584 -11.375 1.00 91.25 201 THR A C 1
ATOM 1584 O O . THR A 1 201 ? 1.268 -10.718 -11.432 1.00 91.25 201 THR A O 1
ATOM 1587 N N . GLU A 1 202 ? -0.796 -11.603 -11.502 1.00 91.00 202 GLU A N 1
ATOM 1588 C CA . GLU A 1 202 ? -0.390 -12.995 -11.687 1.00 91.00 202 GLU A CA 1
ATOM 1589 C C . GLU A 1 202 ? 0.240 -13.168 -13.068 1.00 91.00 202 GLU A C 1
ATOM 1591 O O . GLU A 1 202 ? 1.358 -13.674 -13.170 1.00 91.00 202 GLU A O 1
ATOM 1596 N N . ILE A 1 203 ? -0.396 -12.622 -14.110 1.00 90.00 203 ILE A N 1
ATOM 1597 C CA . ILE A 1 203 ? 0.133 -12.641 -15.484 1.00 90.00 203 ILE A CA 1
ATOM 1598 C C . ILE A 1 203 ? 1.509 -11.960 -15.546 1.00 90.00 203 ILE A C 1
ATOM 1600 O O . ILE A 1 203 ? 2.452 -12.483 -16.141 1.00 90.00 203 ILE A O 1
ATOM 1604 N N . SER A 1 204 ? 1.666 -10.808 -14.886 1.00 91.19 204 SER A N 1
ATOM 1605 C CA . SER A 1 204 ? 2.951 -10.098 -14.839 1.00 91.19 204 SER A CA 1
ATOM 1606 C C . SER A 1 204 ? 4.031 -10.881 -14.084 1.00 91.19 204 SER A C 1
ATOM 1608 O O . SER A 1 204 ? 5.197 -10.836 -14.480 1.00 91.19 204 SER A O 1
ATOM 1610 N N . ARG A 1 205 ? 3.662 -11.621 -13.029 1.00 93.06 205 ARG A N 1
ATOM 1611 C CA . ARG A 1 205 ? 4.584 -12.497 -12.288 1.00 93.06 205 ARG A CA 1
ATOM 1612 C C . ARG A 1 205 ? 5.060 -13.664 -13.157 1.00 93.06 205 ARG A C 1
ATOM 1614 O O . ARG A 1 205 ? 6.259 -13.929 -13.191 1.00 93.06 205 ARG A O 1
ATOM 1621 N N . MET A 1 206 ? 4.153 -14.306 -13.896 1.00 90.25 206 MET A N 1
ATOM 1622 C CA . MET A 1 206 ? 4.488 -15.392 -14.827 1.00 90.25 206 MET A CA 1
ATOM 1623 C C . MET A 1 206 ? 5.431 -14.915 -15.937 1.00 90.25 206 MET A C 1
ATOM 1625 O O . MET A 1 206 ? 6.458 -15.539 -16.182 1.00 90.25 206 MET A O 1
ATOM 1629 N N . LEU A 1 207 ? 5.145 -13.762 -16.550 1.00 92.62 207 LEU A N 1
ATOM 1630 C CA . LEU A 1 207 ? 6.007 -13.167 -17.579 1.00 92.62 207 LEU A CA 1
ATOM 1631 C C . LEU A 1 207 ? 7.423 -12.874 -17.072 1.00 92.62 207 LEU A C 1
ATOM 1633 O O . LEU A 1 207 ? 8.392 -13.111 -17.789 1.00 92.62 207 LEU A O 1
ATOM 1637 N N . GLY A 1 208 ? 7.549 -12.378 -15.837 1.00 93.06 208 GLY A N 1
ATOM 1638 C CA . GLY A 1 208 ? 8.851 -12.147 -15.210 1.00 93.06 208 GLY A CA 1
ATOM 1639 C C . GLY A 1 208 ? 9.653 -13.437 -15.015 1.00 93.06 208 GLY A C 1
ATOM 1640 O O . 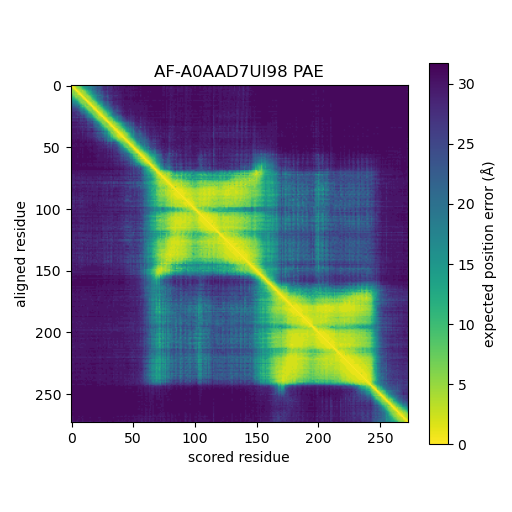GLY A 1 208 ? 10.863 -13.441 -15.234 1.00 93.06 208 GLY A O 1
ATOM 1641 N N . ALA A 1 209 ? 8.985 -14.536 -14.655 1.00 92.94 209 ALA A N 1
ATOM 1642 C CA . ALA A 1 209 ? 9.622 -15.844 -14.525 1.00 92.94 209 ALA A CA 1
ATOM 1643 C C . ALA A 1 209 ? 10.091 -16.390 -15.884 1.00 92.94 209 ALA A C 1
ATOM 1645 O O . ALA A 1 209 ? 11.239 -16.815 -15.994 1.00 92.94 209 ALA A O 1
ATOM 1646 N N . ILE A 1 210 ? 9.250 -16.297 -16.923 1.00 90.56 210 ILE A N 1
ATOM 1647 C CA . ILE A 1 210 ? 9.597 -16.734 -18.287 1.00 90.56 210 ILE A CA 1
ATOM 1648 C C . ILE A 1 210 ? 10.796 -15.940 -18.812 1.00 90.56 210 ILE A C 1
ATOM 1650 O O . ILE A 1 210 ? 11.747 -16.531 -19.304 1.00 90.56 210 ILE A O 1
ATOM 1654 N N . TRP A 1 211 ? 10.805 -14.613 -18.647 1.00 92.81 211 TRP A N 1
ATOM 1655 C CA . TRP A 1 211 ? 11.934 -13.784 -19.080 1.00 92.81 211 TRP A CA 1
ATOM 1656 C C . TRP A 1 211 ? 13.239 -14.130 -18.358 1.00 92.81 211 TRP A C 1
ATOM 1658 O O . TRP A 1 211 ? 14.309 -14.118 -18.961 1.00 92.81 211 TRP A O 1
ATOM 1668 N N . LYS A 1 212 ? 13.172 -14.451 -17.060 1.00 91.62 212 LYS A N 1
ATOM 1669 C CA . LYS A 1 212 ? 14.358 -14.853 -16.298 1.00 91.62 212 LYS A CA 1
ATOM 1670 C C . LYS A 1 212 ? 14.912 -16.198 -16.781 1.00 91.62 212 LYS A C 1
ATOM 1672 O O . LYS A 1 212 ? 16.128 -16.337 -16.837 1.00 91.62 212 LYS A O 1
ATOM 1677 N N . ALA A 1 213 ? 14.034 -17.136 -17.133 1.00 91.56 213 ALA A N 1
ATOM 1678 C CA . ALA A 1 213 ? 14.392 -18.469 -17.618 1.00 91.56 213 ALA A CA 1
ATOM 1679 C C . ALA A 1 213 ? 14.727 -18.530 -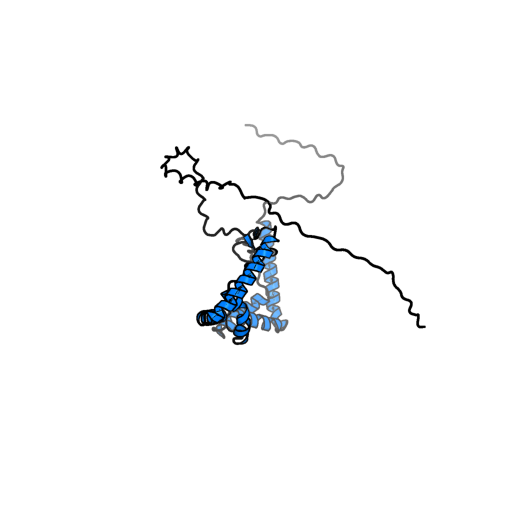19.122 1.00 91.56 213 ALA A C 1
ATOM 1681 O O . ALA A 1 213 ? 15.282 -19.524 -19.566 1.00 91.56 213 ALA A O 1
ATOM 1682 N N . ALA A 1 214 ? 14.379 -17.503 -19.899 1.00 89.25 214 ALA A N 1
ATOM 1683 C CA . ALA A 1 214 ? 14.599 -17.464 -21.341 1.00 89.25 214 ALA A CA 1
ATOM 1684 C C . ALA A 1 214 ? 16.095 -17.395 -21.709 1.00 89.25 214 ALA A C 1
ATOM 1686 O O . ALA A 1 214 ? 16.871 -16.713 -21.034 1.00 89.25 214 ALA A O 1
ATOM 1687 N N . ASP A 1 215 ? 16.482 -18.044 -22.807 1.00 90.88 215 ASP A N 1
ATOM 1688 C CA . ASP A 1 215 ? 17.862 -18.055 -23.305 1.00 90.88 215 ASP A CA 1
ATOM 1689 C C . ASP A 1 215 ? 18.260 -16.723 -23.943 1.00 90.88 215 ASP A C 1
ATOM 1691 O O . ASP A 1 215 ? 17.422 -16.000 -24.495 1.00 90.88 215 ASP A O 1
ATOM 1695 N N . ASP A 1 216 ? 19.559 -16.425 -23.953 1.00 86.06 216 ASP A N 1
ATOM 1696 C CA . ASP A 1 216 ? 20.089 -15.183 -24.527 1.00 86.06 216 ASP A CA 1
ATOM 1697 C C . ASP A 1 216 ? 19.759 -15.034 -26.019 1.00 86.06 216 ASP A C 1
ATOM 1699 O O . ASP A 1 216 ? 19.503 -13.923 -26.473 1.00 86.06 216 ASP A O 1
ATOM 1703 N N . ALA A 1 217 ? 19.629 -16.139 -26.761 1.00 85.56 217 ALA A N 1
ATOM 1704 C CA . ALA A 1 217 ? 19.182 -16.125 -28.156 1.00 85.56 217 ALA A CA 1
ATOM 1705 C C . ALA A 1 217 ? 17.745 -15.597 -28.316 1.00 85.56 217 ALA A C 1
ATOM 1707 O O . ALA A 1 217 ? 17.448 -14.844 -29.240 1.00 85.56 217 ALA A O 1
ATOM 1708 N N . THR A 1 218 ? 16.851 -15.946 -27.388 1.00 84.50 218 THR A N 1
ATOM 1709 C CA . THR A 1 218 ? 15.463 -15.455 -27.400 1.00 84.50 218 THR A CA 1
ATOM 1710 C C . THR A 1 218 ? 15.355 -14.018 -26.894 1.00 84.50 218 THR A C 1
ATOM 1712 O O . THR A 1 218 ? 14.446 -13.294 -27.292 1.00 84.50 218 THR A O 1
ATOM 1715 N N . LYS A 1 219 ? 16.298 -13.580 -26.048 1.00 90.56 219 LYS A N 1
ATOM 1716 C CA . LYS A 1 219 ? 16.391 -12.202 -25.545 1.00 90.56 219 LYS A CA 1
ATOM 1717 C C . LYS A 1 219 ? 17.058 -11.255 -26.543 1.00 90.56 219 LYS A C 1
ATOM 1719 O O . LYS A 1 219 ? 16.700 -10.081 -26.559 1.00 90.56 219 LYS A O 1
ATOM 1724 N N . ALA A 1 220 ? 17.982 -11.749 -27.369 1.00 91.31 220 ALA A N 1
ATOM 1725 C CA . ALA A 1 220 ? 18.777 -10.980 -28.327 1.00 91.31 220 ALA A CA 1
ATOM 1726 C C . ALA A 1 220 ? 17.966 -9.972 -29.166 1.00 91.31 220 ALA A C 1
ATOM 1728 O O . ALA A 1 220 ? 18.297 -8.786 -29.101 1.00 91.31 220 ALA A O 1
ATOM 1729 N N . PRO A 1 221 ? 16.868 -10.355 -29.856 1.00 91.88 221 PRO A N 1
ATOM 1730 C CA . PRO A 1 221 ? 16.093 -9.392 -30.646 1.00 91.88 221 PRO A CA 1
ATOM 1731 C C . PRO A 1 221 ? 15.462 -8.287 -29.784 1.00 91.88 221 PRO A C 1
ATOM 1733 O O . PRO A 1 221 ? 15.357 -7.138 -30.209 1.00 91.88 221 PRO A O 1
ATOM 1736 N N . TYR A 1 222 ? 15.074 -8.593 -28.542 1.00 91.56 222 TYR A N 1
ATOM 1737 C CA . TYR A 1 222 ? 14.497 -7.603 -27.629 1.00 91.56 222 TYR A CA 1
ATOM 1738 C C . TYR A 1 222 ? 15.558 -6.680 -27.017 1.00 91.56 222 TYR A C 1
ATOM 1740 O O . TYR A 1 222 ? 15.265 -5.516 -26.747 1.00 91.56 222 TYR A O 1
ATOM 1748 N N . VAL A 1 223 ? 16.777 -7.181 -26.797 1.00 91.00 223 VAL A N 1
ATOM 1749 C CA . VAL A 1 223 ? 17.922 -6.387 -26.323 1.00 91.00 223 VAL A CA 1
ATOM 1750 C C . VAL A 1 223 ? 18.386 -5.416 -27.407 1.00 91.00 223 VAL A C 1
ATOM 1752 O O . VAL A 1 223 ? 18.637 -4.248 -27.112 1.00 91.00 223 VAL A O 1
ATOM 1755 N N . GLU A 1 224 ? 18.435 -5.857 -28.664 1.00 91.75 224 GLU A N 1
ATOM 1756 C CA . GLU A 1 224 ? 18.738 -4.986 -29.802 1.00 91.75 224 GLU A CA 1
ATOM 1757 C C . GLU A 1 224 ? 17.662 -3.904 -29.983 1.00 91.75 224 GLU A C 1
ATOM 1759 O O . GLU A 1 224 ? 17.982 -2.716 -30.075 1.00 91.75 224 GLU A O 1
ATOM 1764 N N . ALA A 1 225 ? 16.382 -4.282 -29.907 1.00 89.88 225 ALA A N 1
ATOM 1765 C CA . ALA A 1 225 ? 15.274 -3.332 -29.954 1.00 89.88 225 ALA A CA 1
ATOM 1766 C C . ALA A 1 225 ? 15.293 -2.331 -28.777 1.00 89.88 225 ALA A C 1
ATOM 1768 O O . ALA A 1 225 ? 14.977 -1.154 -28.960 1.00 89.88 225 ALA A O 1
ATOM 1769 N N . GLU A 1 226 ? 15.698 -2.748 -27.570 1.00 92.31 226 GLU A N 1
ATOM 1770 C CA . GLU A 1 226 ? 15.921 -1.834 -26.438 1.00 92.31 226 GLU A CA 1
ATOM 1771 C C . GLU A 1 226 ? 17.079 -0.869 -26.710 1.00 92.31 226 GLU A C 1
ATOM 1773 O O . GLU A 1 226 ? 16.964 0.323 -26.411 1.00 92.31 226 GLU A O 1
ATOM 1778 N N . ALA A 1 227 ? 18.186 -1.357 -27.277 1.00 90.75 227 ALA A N 1
ATOM 1779 C CA . ALA A 1 227 ? 19.337 -0.530 -27.623 1.00 90.75 227 ALA A CA 1
ATOM 1780 C C . ALA A 1 227 ? 18.963 0.529 -28.670 1.00 90.75 227 ALA A C 1
ATOM 1782 O O . ALA A 1 227 ? 19.306 1.706 -28.511 1.00 90.75 227 ALA A O 1
ATOM 1783 N N . GLU A 1 228 ? 18.187 0.154 -29.687 1.00 90.06 228 GLU A N 1
ATOM 1784 C CA . GLU A 1 228 ? 17.653 1.096 -30.663 1.00 90.06 228 GLU A CA 1
ATOM 1785 C C . GLU A 1 228 ? 16.683 2.098 -30.026 1.00 90.06 228 GLU A C 1
ATOM 1787 O O . GLU A 1 228 ? 16.851 3.308 -30.204 1.00 90.06 228 GLU A O 1
ATOM 1792 N N . ALA A 1 229 ? 15.713 1.636 -29.235 1.00 89.81 229 ALA A N 1
ATOM 1793 C CA . ALA A 1 229 ? 14.762 2.517 -28.559 1.00 89.81 229 ALA A CA 1
ATOM 1794 C C . ALA A 1 229 ? 15.473 3.499 -27.611 1.00 89.81 229 ALA A C 1
ATOM 1796 O O . ALA A 1 229 ? 15.087 4.665 -27.491 1.00 89.81 229 ALA A O 1
ATOM 1797 N N . ARG A 1 230 ? 16.556 3.060 -26.960 1.00 89.50 230 ARG A N 1
ATOM 1798 C CA . ARG A 1 230 ? 17.414 3.908 -26.126 1.00 89.50 230 ARG A CA 1
ATOM 1799 C C . ARG A 1 230 ? 18.196 4.922 -26.957 1.00 89.50 230 ARG A C 1
ATOM 1801 O O . ARG A 1 230 ? 18.300 6.073 -26.536 1.00 89.50 230 ARG A O 1
ATOM 1808 N N . ARG A 1 231 ? 18.711 4.529 -28.124 1.00 89.88 231 ARG A N 1
ATOM 1809 C CA . ARG A 1 231 ? 19.390 5.426 -29.072 1.00 89.88 231 ARG A CA 1
ATOM 1810 C C . ARG A 1 231 ? 18.439 6.505 -29.589 1.00 89.88 231 ARG A C 1
ATOM 1812 O O . ARG A 1 231 ? 18.795 7.679 -29.576 1.00 89.88 231 ARG A O 1
ATOM 1819 N N . GLN A 1 232 ? 17.228 6.125 -29.993 1.00 88.88 232 GLN A N 1
ATOM 1820 C CA . GLN A 1 232 ? 16.190 7.058 -30.443 1.00 88.88 232 GLN A CA 1
ATOM 1821 C C . GLN A 1 232 ? 15.783 8.024 -29.324 1.00 88.88 232 GLN A C 1
ATOM 1823 O O . GLN A 1 232 ? 15.737 9.231 -29.539 1.00 88.88 232 GLN A O 1
ATOM 1828 N N . TYR A 1 233 ? 15.573 7.514 -28.106 1.00 89.50 233 TYR A N 1
ATOM 1829 C CA . TYR A 1 233 ? 15.294 8.354 -26.944 1.00 89.50 233 TYR A CA 1
ATOM 1830 C C . TYR A 1 233 ? 16.440 9.324 -26.629 1.00 89.50 233 TYR A C 1
ATOM 1832 O O . TYR A 1 233 ? 16.180 10.466 -26.265 1.00 89.50 233 TYR A O 1
ATOM 1840 N N . GLY A 1 234 ? 17.694 8.885 -26.779 1.00 88.19 234 GLY A N 1
ATOM 1841 C CA . GLY A 1 234 ? 18.876 9.731 -26.611 1.00 88.19 234 GLY A CA 1
ATOM 1842 C C . GLY A 1 234 ? 18.870 10.923 -27.566 1.00 88.19 234 GLY A C 1
ATOM 1843 O O . GLY A 1 234 ? 18.954 12.056 -27.103 1.00 88.19 234 GLY A O 1
ATOM 1844 N N . LYS A 1 235 ? 18.665 10.668 -28.865 1.00 89.56 235 LYS A N 1
ATOM 1845 C CA . LYS A 1 235 ? 18.551 11.718 -29.892 1.00 89.56 235 LYS A CA 1
ATOM 1846 C C . LYS A 1 235 ? 17.387 12.673 -29.610 1.00 89.56 235 LYS A C 1
ATOM 1848 O O . LYS A 1 235 ? 17.584 13.879 -29.544 1.00 89.56 235 LYS A O 1
ATOM 1853 N N . ALA A 1 236 ? 16.200 12.134 -29.327 1.00 88.06 236 ALA A N 1
ATOM 1854 C CA . ALA A 1 236 ? 15.024 12.946 -29.017 1.00 88.06 236 ALA A CA 1
ATOM 1855 C C . ALA A 1 236 ? 15.213 13.797 -27.747 1.00 88.06 236 ALA A C 1
ATOM 1857 O O . ALA A 1 236 ? 14.737 14.926 -27.676 1.00 88.06 236 ALA A O 1
ATOM 1858 N N . MET A 1 237 ? 15.903 13.278 -26.724 1.00 86.56 237 MET A N 1
ATOM 1859 C CA . MET A 1 237 ? 16.227 14.039 -25.511 1.00 86.56 237 MET A CA 1
ATOM 1860 C C . MET A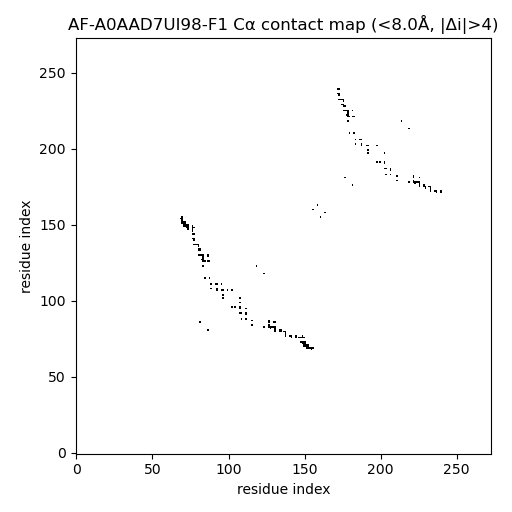 1 237 ? 17.267 15.131 -25.758 1.00 86.56 237 MET A C 1
ATOM 1862 O O . MET A 1 237 ? 17.207 16.164 -25.095 1.00 86.56 237 MET A O 1
ATOM 1866 N N . GLU A 1 238 ? 18.216 14.904 -26.664 1.00 86.56 238 GLU A N 1
ATOM 1867 C CA . GLU A 1 238 ? 19.189 15.911 -27.085 1.00 86.56 238 GLU A CA 1
ATOM 1868 C C . GLU A 1 238 ? 18.496 17.046 -27.844 1.00 86.56 238 GLU A C 1
ATOM 1870 O O . GLU A 1 238 ? 18.667 18.205 -27.477 1.00 86.56 238 GLU A O 1
ATOM 1875 N N . GLU A 1 239 ? 17.616 16.717 -28.790 1.00 86.31 239 GLU A N 1
ATOM 1876 C CA . GLU A 1 239 ? 16.743 17.678 -29.475 1.00 86.31 239 GLU A CA 1
ATOM 1877 C C . GLU A 1 239 ? 15.835 18.431 -28.493 1.00 86.31 239 GLU A C 1
ATOM 1879 O O . GLU A 1 239 ? 15.729 19.650 -28.551 1.00 86.31 239 GLU A O 1
ATOM 1884 N N . TYR A 1 240 ? 15.229 17.740 -27.525 1.00 84.56 240 TYR A N 1
ATOM 1885 C CA . TYR A 1 240 ? 14.415 18.381 -26.487 1.00 84.56 240 TYR A CA 1
ATOM 1886 C C . TYR A 1 240 ? 15.237 19.319 -25.595 1.00 84.56 240 TYR A C 1
ATOM 1888 O O . TYR A 1 240 ? 14.751 20.365 -25.167 1.00 84.56 240 TYR A O 1
ATOM 1896 N N . ARG A 1 241 ? 16.495 18.967 -25.307 1.00 82.25 241 ARG A N 1
ATOM 1897 C CA . ARG A 1 241 ? 17.398 19.802 -24.510 1.00 82.25 241 ARG A CA 1
ATOM 1898 C C . ARG A 1 241 ? 17.858 21.036 -25.286 1.00 82.25 241 ARG A C 1
ATOM 1900 O O . ARG A 1 241 ? 17.964 22.097 -24.678 1.00 82.25 241 ARG A O 1
ATOM 1907 N N . THR A 1 242 ? 18.118 20.910 -26.588 1.00 78.81 242 THR A N 1
ATOM 1908 C CA . THR A 1 242 ? 18.560 22.018 -27.451 1.00 78.81 242 THR A CA 1
ATOM 1909 C C . THR A 1 242 ? 17.411 22.938 -27.857 1.00 78.81 242 THR A C 1
ATOM 1911 O O . THR A 1 242 ? 17.584 24.151 -27.866 1.00 78.81 242 THR A O 1
ATOM 1914 N N . GLN A 1 243 ? 16.215 22.399 -28.104 1.00 69.94 243 GLN A N 1
ATOM 1915 C CA . GLN A 1 243 ? 15.002 23.177 -28.394 1.00 69.94 243 GLN A CA 1
ATOM 1916 C C . GLN A 1 243 ? 14.349 23.765 -27.123 1.00 69.94 243 GLN A C 1
ATOM 1918 O O . GLN A 1 243 ? 13.465 24.613 -27.220 1.00 69.94 243 GLN A O 1
ATOM 1923 N N . GLY A 1 244 ? 14.767 23.320 -25.928 1.00 62.22 244 GLY A N 1
ATOM 1924 C CA . GLY A 1 244 ? 14.117 23.596 -24.640 1.00 62.22 244 GLY A CA 1
ATOM 1925 C C . GLY A 1 244 ? 14.881 24.467 -23.629 1.00 62.22 244 GLY A C 1
ATOM 1926 O O . GLY A 1 244 ? 14.475 24.492 -22.466 1.00 62.22 244 GLY A O 1
ATOM 1927 N N . GLN A 1 245 ? 15.951 25.187 -24.000 1.00 44.16 245 GLN A N 1
ATOM 1928 C CA . GLN A 1 245 ? 16.571 26.194 -23.115 1.00 44.16 245 GLN A CA 1
ATOM 1929 C C . GLN A 1 245 ? 16.783 27.564 -23.793 1.00 44.16 245 GLN A C 1
ATOM 1931 O O . GLN A 1 245 ? 17.491 27.624 -24.796 1.00 44.16 245 GLN A O 1
ATOM 1936 N N . PRO A 1 246 ? 16.317 28.693 -23.201 1.00 47.31 246 PRO A N 1
ATOM 1937 C CA . PRO A 1 246 ? 17.065 29.942 -23.287 1.00 47.31 246 PRO A CA 1
ATOM 1938 C C . PRO A 1 246 ? 18.403 29.720 -22.579 1.00 47.31 246 PRO A C 1
ATOM 1940 O O . PRO A 1 246 ? 18.472 29.453 -21.377 1.00 47.31 246 PRO A O 1
ATOM 1943 N N . VAL A 1 247 ? 19.470 29.749 -23.361 1.00 45.47 247 VAL A N 1
ATOM 1944 C CA . VAL A 1 247 ? 20.818 29.434 -22.914 1.00 45.47 247 VAL A CA 1
ATOM 1945 C C . VAL A 1 247 ? 21.344 30.591 -22.052 1.00 45.47 247 VAL A C 1
ATOM 1947 O O . VAL A 1 247 ? 21.682 31.648 -22.574 1.00 45.47 247 VAL A O 1
ATOM 1950 N N . LYS A 1 248 ? 21.454 30.412 -20.727 1.00 41.44 248 LYS A N 1
ATOM 1951 C CA . LYS A 1 248 ? 22.503 31.109 -19.962 1.00 41.44 248 LYS A CA 1
ATOM 1952 C C . LYS A 1 248 ? 23.805 30.366 -20.253 1.00 41.44 248 LYS A C 1
ATOM 1954 O O . LYS A 1 248 ? 24.111 29.368 -19.606 1.00 41.44 248 LYS A O 1
ATOM 1959 N N . MET A 1 249 ? 24.511 30.815 -21.287 1.00 40.78 249 MET A N 1
ATOM 1960 C CA . MET A 1 249 ? 25.905 30.462 -21.538 1.00 40.78 249 MET A CA 1
ATOM 1961 C C . MET A 1 249 ? 26.718 31.162 -20.449 1.00 40.78 249 MET A C 1
ATOM 1963 O O . MET A 1 249 ? 27.052 32.334 -20.576 1.00 40.78 249 MET A O 1
ATOM 1967 N N . GLU A 1 250 ? 26.984 30.472 -19.344 1.00 48.88 250 GLU A N 1
ATOM 1968 C CA . GLU A 1 250 ? 28.196 30.774 -18.588 1.00 48.88 250 GLU A CA 1
ATOM 1969 C C . GLU A 1 250 ? 29.336 30.154 -19.393 1.00 48.88 250 GLU A C 1
ATOM 1971 O O . GLU A 1 250 ? 29.444 28.931 -19.513 1.00 48.88 250 GLU A O 1
ATOM 1976 N N . GLU A 1 251 ? 30.090 31.023 -20.067 1.00 41.75 251 GLU A N 1
ATOM 1977 C CA . GLU A 1 251 ? 31.256 30.638 -20.847 1.00 41.75 251 GLU A CA 1
ATOM 1978 C C . GLU A 1 251 ? 32.250 29.864 -19.968 1.00 41.75 251 GLU A C 1
ATOM 1980 O O . GLU A 1 251 ? 32.481 30.237 -18.811 1.00 41.75 251 GLU A O 1
ATOM 1985 N N . PRO A 1 252 ? 32.877 28.795 -20.489 1.00 40.38 252 PRO A N 1
ATOM 1986 C CA . PRO A 1 252 ? 34.001 28.186 -19.808 1.00 40.38 252 PRO A CA 1
ATOM 1987 C C . PRO A 1 252 ? 35.131 29.216 -19.754 1.00 40.38 252 PRO A C 1
ATOM 1989 O O . PRO A 1 252 ? 35.650 29.629 -20.790 1.00 40.38 252 PRO A O 1
ATOM 1992 N N . VAL A 1 253 ? 35.521 29.617 -18.542 1.00 43.91 253 VAL A N 1
ATOM 1993 C CA . VAL A 1 253 ? 36.729 30.411 -18.291 1.00 43.91 253 VAL A CA 1
ATOM 1994 C C . VAL A 1 253 ? 37.939 29.559 -18.683 1.00 43.91 253 VAL A C 1
ATOM 1996 O O . VAL A 1 253 ? 38.541 28.869 -17.864 1.00 43.91 253 VAL A O 1
ATOM 1999 N N . VAL A 1 254 ? 38.271 29.569 -19.972 1.00 40.66 254 VAL A N 1
ATOM 2000 C CA . VAL A 1 254 ? 39.561 29.123 -20.484 1.00 40.66 254 VAL A CA 1
ATOM 2001 C C . VAL A 1 254 ? 40.487 30.319 -20.341 1.00 40.66 254 VAL A C 1
ATOM 2003 O O . VAL A 1 254 ? 40.426 31.272 -21.113 1.00 40.66 254 VAL A O 1
ATOM 2006 N N . GLY A 1 255 ? 41.308 30.295 -19.292 1.00 42.28 255 GLY A N 1
ATOM 2007 C CA . GLY A 1 255 ? 42.352 31.287 -19.091 1.00 42.28 255 GLY A CA 1
ATOM 2008 C C . GLY A 1 255 ? 43.301 31.308 -20.287 1.00 42.28 255 GLY A C 1
ATOM 2009 O O . GLY A 1 255 ? 43.958 30.309 -20.572 1.00 42.28 255 GLY A O 1
ATOM 2010 N N . TYR A 1 256 ? 43.390 32.457 -20.953 1.00 36.78 256 TYR A N 1
ATOM 2011 C CA . TYR A 1 256 ? 44.505 32.791 -21.831 1.00 36.78 256 TYR A CA 1
ATOM 2012 C C . TYR A 1 256 ? 45.295 33.961 -21.219 1.00 36.78 256 TYR A C 1
ATOM 2014 O O . TYR A 1 256 ? 44.684 34.920 -20.738 1.00 36.78 256 TYR A O 1
ATOM 2022 N N . PRO A 1 257 ? 46.638 33.867 -21.164 1.00 37.00 257 PRO A N 1
ATOM 2023 C CA . PRO A 1 257 ? 47.498 34.801 -20.447 1.00 37.00 257 PRO A CA 1
ATOM 2024 C C . PRO A 1 257 ? 47.636 36.160 -21.146 1.00 37.00 257 PRO A C 1
ATOM 2026 O O . PRO A 1 257 ? 47.445 36.303 -22.351 1.00 37.00 257 PRO A O 1
ATOM 2029 N N . ALA A 1 258 ? 47.990 37.151 -20.330 1.00 44.38 258 ALA A N 1
ATOM 2030 C CA . ALA A 1 258 ? 48.125 38.562 -20.656 1.00 44.38 258 ALA A CA 1
ATOM 2031 C C . ALA A 1 258 ? 49.131 38.866 -21.782 1.00 44.38 258 ALA A C 1
ATOM 2033 O O . ALA A 1 258 ? 50.255 38.369 -21.766 1.00 44.38 258 ALA A O 1
ATOM 2034 N N . GLY A 1 259 ? 48.754 39.800 -22.665 1.00 47.91 259 GLY A N 1
ATOM 2035 C CA . GLY A 1 259 ? 49.701 40.610 -23.438 1.00 47.91 259 GLY A CA 1
ATOM 2036 C C . GLY A 1 259 ? 49.528 40.580 -24.956 1.00 47.91 259 GLY A C 1
ATOM 2037 O O . GLY A 1 259 ? 50.315 39.945 -25.645 1.00 47.91 259 GLY A O 1
ATOM 2038 N N . ALA A 1 260 ? 48.572 41.348 -25.490 1.00 40.59 260 ALA A N 1
ATOM 2039 C CA . ALA A 1 260 ? 48.658 41.902 -26.846 1.00 40.59 260 ALA A CA 1
ATOM 2040 C C . ALA A 1 260 ? 47.766 43.161 -26.963 1.00 40.59 260 ALA A C 1
ATOM 2042 O O . ALA A 1 260 ? 46.616 43.118 -26.522 1.00 40.59 260 ALA A O 1
ATOM 2043 N N . PRO A 1 261 ? 48.264 44.290 -27.506 1.00 41.97 261 PRO A N 1
ATOM 2044 C CA . PRO A 1 261 ? 47.494 45.528 -27.634 1.00 41.97 261 PRO A CA 1
ATOM 2045 C C . PRO A 1 261 ? 46.413 45.403 -28.719 1.00 41.97 261 PRO A C 1
ATOM 2047 O O . PRO A 1 261 ? 46.685 44.971 -29.838 1.00 41.97 261 PRO A O 1
ATOM 2050 N N . GLY A 1 262 ? 45.179 45.774 -28.369 1.00 39.31 262 GLY A N 1
ATOM 2051 C CA . GLY A 1 262 ? 44.012 45.663 -29.245 1.00 39.31 262 GLY A CA 1
ATOM 2052 C C . GLY A 1 262 ? 44.043 46.623 -30.448 1.00 39.31 262 GLY A C 1
ATOM 2053 O O . GLY A 1 262 ? 44.604 47.716 -30.346 1.00 39.31 262 GLY A O 1
ATOM 2054 N N . PRO A 1 263 ? 43.427 46.251 -31.586 1.00 44.34 263 PRO A N 1
ATOM 2055 C CA . PRO A 1 263 ? 43.295 47.125 -32.747 1.00 44.34 263 PRO A CA 1
ATOM 2056 C C . PRO A 1 263 ? 42.224 48.205 -32.519 1.00 44.34 263 PRO A C 1
ATOM 2058 O O . PRO A 1 263 ? 41.145 47.944 -31.987 1.00 44.34 263 PRO A O 1
ATOM 2061 N N . VAL A 1 264 ? 42.541 49.433 -32.937 1.00 46.75 264 VAL A N 1
ATOM 2062 C CA . VAL A 1 264 ? 41.709 50.638 -32.801 1.00 46.75 264 VAL A CA 1
ATOM 2063 C C . VAL A 1 264 ? 40.452 50.523 -33.675 1.00 46.75 264 VAL A C 1
ATOM 2065 O O . VAL A 1 264 ? 40.538 50.307 -34.882 1.00 46.75 264 VAL A O 1
ATOM 2068 N N . LEU A 1 265 ? 39.281 50.677 -33.054 1.00 44.34 265 LEU A N 1
ATOM 2069 C CA . LEU A 1 265 ? 37.964 50.613 -33.688 1.00 44.34 265 LEU A CA 1
ATOM 2070 C C . LEU A 1 265 ? 37.676 51.931 -34.440 1.00 44.34 265 LEU A C 1
ATOM 2072 O O . LEU A 1 265 ? 37.483 52.969 -33.810 1.00 44.34 265 LEU A O 1
ATOM 2076 N N . VAL A 1 266 ? 37.635 51.910 -35.776 1.00 53.16 266 VAL A N 1
ATOM 2077 C CA . VAL A 1 266 ? 37.121 53.035 -36.585 1.00 53.16 266 VAL A CA 1
ATOM 2078 C C . VAL A 1 266 ? 35.589 52.917 -36.661 1.00 53.16 266 VAL A C 1
ATOM 2080 O O . VAL A 1 266 ? 35.102 51.878 -37.111 1.00 53.16 266 VAL A O 1
ATOM 2083 N N . PRO A 1 267 ? 34.804 53.924 -36.231 1.00 59.69 267 PRO A N 1
ATOM 2084 C CA . PRO A 1 267 ? 33.345 53.854 -36.293 1.00 59.69 267 PRO A CA 1
ATOM 2085 C C . PRO A 1 267 ? 32.805 54.082 -37.724 1.00 59.69 267 PRO A C 1
ATOM 2087 O O . PRO A 1 267 ? 33.375 54.878 -38.475 1.00 59.69 267 PRO A O 1
ATOM 2090 N N . PRO A 1 268 ? 31.697 53.418 -38.116 1.00 56.59 268 PRO A N 1
ATOM 2091 C CA . PRO A 1 268 ? 31.101 53.549 -39.448 1.00 56.59 268 PRO A CA 1
ATOM 2092 C C . PRO A 1 268 ? 30.344 54.883 -39.634 1.00 56.59 268 PRO A C 1
ATOM 2094 O O . PRO A 1 268 ? 29.789 55.413 -38.667 1.00 56.59 268 PRO A O 1
ATOM 2097 N N . PRO A 1 269 ? 30.273 55.433 -40.864 1.00 55.66 269 PRO A N 1
ATOM 2098 C CA . PRO A 1 269 ? 29.598 56.702 -41.120 1.00 55.66 269 PRO A CA 1
ATOM 2099 C C . PRO A 1 269 ? 28.073 56.545 -41.072 1.00 55.66 269 PRO A C 1
ATOM 2101 O O . PRO A 1 269 ? 27.504 55.643 -41.687 1.00 55.66 269 PRO A O 1
ATOM 2104 N N . MET A 1 270 ? 27.407 57.453 -40.355 1.00 64.12 270 MET A N 1
ATOM 2105 C CA . MET A 1 270 ? 25.946 57.490 -40.266 1.00 64.12 270 MET A CA 1
ATOM 2106 C C . MET A 1 270 ? 25.302 57.976 -41.579 1.00 64.12 270 MET A C 1
ATOM 2108 O O . MET A 1 270 ? 25.888 58.817 -42.272 1.00 64.12 270 MET A O 1
ATOM 2112 N N . PRO A 1 271 ? 24.093 57.492 -41.919 1.00 57.00 271 PRO A N 1
ATOM 2113 C CA . PRO A 1 271 ? 23.367 57.941 -43.101 1.00 57.00 271 PRO A CA 1
ATOM 2114 C C . PRO A 1 271 ? 22.868 59.382 -42.913 1.00 57.00 271 PRO A C 1
ATOM 2116 O O . PRO A 1 271 ? 22.361 59.747 -41.852 1.00 57.00 271 PRO A O 1
ATOM 2119 N N . ARG A 1 272 ? 23.049 60.210 -43.947 1.00 57.97 272 ARG A N 1
ATOM 2120 C CA . ARG A 1 272 ? 22.546 61.593 -44.004 1.00 57.97 272 ARG A CA 1
ATOM 2121 C C . ARG A 1 272 ? 21.043 61.612 -44.352 1.00 57.97 272 ARG A C 1
ATOM 2123 O O . ARG A 1 272 ? 20.598 60.656 -44.984 1.00 57.97 272 ARG A O 1
ATOM 2130 N N . PRO A 1 273 ? 20.301 62.649 -43.911 1.00 62.12 273 PRO A N 1
ATOM 2131 C CA . PRO A 1 273 ? 18.838 62.718 -43.997 1.00 62.12 273 PRO A CA 1
ATOM 2132 C C . PRO A 1 273 ? 18.303 62.836 -45.425 1.00 62.12 273 PRO A C 1
ATOM 2134 O O . PRO A 1 273 ? 19.012 63.421 -46.276 1.00 62.12 273 PRO A O 1
#

Secondary structure (DSSP, 8-state):
----------------------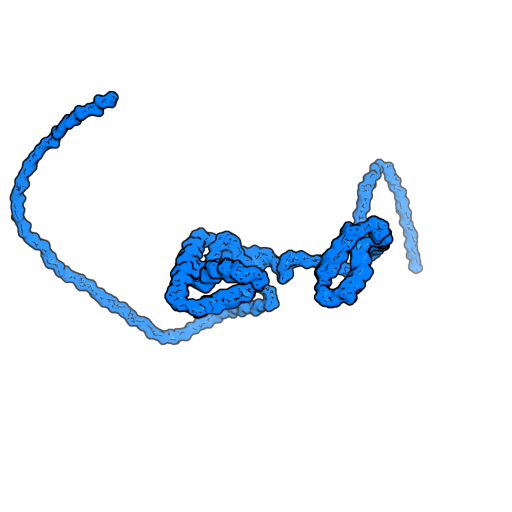-PPP-----------PPPPPP-------------PPP-PPPPTT----EEE-TTS-PPPPPHHHHHHHHHHHHHHHHSTT--HHHHHHHHHHHHHHS-HHHHHHHHHHHHHHHHHHHHHHHH--S-SEEE-----SSTT---PPPPPTTSPPPPPPHHHHHHHHHHHHHHHH-TTS-HHHHHHHHHHHHHHS-HHHHHHHHHHHHHHHHHHHHHHHHHHHHT-------------S--PPPP-PPPPPPP-

InterPro domains:
  IPR009071 High mobility group box domain [PF00505] (78-145)
  IPR009071 High mobility group box domain [PF00505] (173-241)
  IPR009071 High mobility group box domain [PS50118] (78-146)
  IPR009071 High mobility group box domain [PS50118] (173-241)
  IPR009071 High mobility group box domain [SM00398] (77-147)
  IPR009071 High mobility group box domain [SM00398] (172-242)
  IPR036910 High mobility group box domain superfamily [G3DSA:1.10.30.10] (63-151)
  IPR036910 High mobility group box domain superfamily [G3DSA:1.10.30.10] (159-252)
  IPR036910 High mobility group box domain superfamily [SSF47095] (64-145)
  IPR036910 High mobility group box domain superfamily [SSF47095] (160-242)
  IPR050342 High Mobility Group Box (HMGB) [PTHR48112] (162-244)

Sequence (273 aa):
MNTGQFYPNFHQDIGQSMGGLEQQPPSLSAFHVPMQQLPPPPPSHHHLAQYAPMGTMPAPIPRAKGQRRGVRRNPEAPKRPMSPYVTFVKDRWKSVHDSLPGAAAKDVMRTLGEQWNALPETEKEKWKQLSDEDKARYATEMQSFDGPSTVAVARRGVDGGRRKRQRKDPNAPKRGASAFLLFANEKRKALKDANPTLHNTEISRMLGAIWKAADDATKAPYVEAEAEARRQYGKAMEEYRTQGQPVKMEEPVVGYPAGAPGPVLVPPPMPRP

Solvent-accessible surface area (backbone atoms only — not comparable to full-atom values): 18032 Å² total; per-residue (Å²): 141,87,82,80,89,83,88,84,89,82,89,83,84,88,86,85,85,88,78,89,77,91,78,85,85,82,79,89,73,80,79,82,76,76,81,74,76,76,79,78,80,78,78,86,69,84,68,80,69,79,72,72,81,72,73,78,73,76,72,81,74,80,75,64,92,83,74,74,75,44,64,41,73,26,90,86,34,72,68,80,55,47,50,34,66,52,54,48,44,66,64,48,43,59,60,51,44,67,74,40,79,86,60,54,71,70,57,50,50,49,55,49,51,53,49,59,69,69,50,54,67,75,62,51,45,57,30,42,53,55,19,51,52,36,39,49,52,33,50,54,47,49,73,73,49,90,66,65,61,50,39,82,43,78,73,72,57,97,58,79,89,56,81,76,73,75,82,71,63,89,84,55,71,71,78,47,62,47,32,66,52,52,52,42,59,65,49,47,54,57,54,41,71,76,34,75,86,59,55,70,68,57,55,53,51,53,48,53,52,51,61,71,71,52,52,67,79,76,43,44,67,34,47,52,51,21,52,49,33,46,50,52,35,50,52,47,45,50,52,49,54,66,79,64,53,90,77,82,77,77,72,81,86,74,88,73,84,90,87,80,89,79,82,85,84,79,82,80,87,78,85,80,135

Nearest PDB structures (foldseek):
  6yov-assembly1_L  TM=8.862E-01  e=9.607E-03  Homo sapiens
  2co9-assembly1_A  TM=6.012E-01  e=6.144E-04  Mus musculus
  6t78-assembly1_A  TM=7.998E-01  e=1.145E-02  Homo sapiens
  6erq-assembly2_G  TM=4.154E-01  e=1.567E-03  Homo sapiens
  3tq6-assembly1_A  TM=3.999E-01  e=1.287E-02  Homo sapiens

pLDDT: mean 72.36, std 18.26, range [36.78, 93.06]

Organism: NCBI:txid2483200